Protein AF-A0A2N1S9A2-F1 (afdb_monomer_lite)

Foldseek 3Di:
DWWFADPNDIDDDPFFDDDDPPDDLQRRSQVRCCQAFVFGKDFDDWQDKDWDADPNDTDIDTDTDIDTDDDGHGDGGADPVCPPPDQSPGGTNDDDDDDLVRCCVPPVSVSSVVSVVVVVLQVLLVVLVVVCLVCLQVVVLVCLVVAADQQAKEAEVVVRDIQGGSVSVSVVSVPDPAHKHKDWPDWDDDPQWIWTWIWMAGPVRPAIWTKIWIFHDDRNHTRYIYIDTHGDDDDPPVVVPDPPDDDD

pLDDT: mean 92.58, std 6.91, range [67.06, 98.88]

Secondary structure (DSSP, 8-state):
-EEEEETTEEEEE-S--PPPTT--HHHHHHHHHHHHH--EEEEEEEEEEEEEEETTEEEEEEEEEEEEES-PPP-----GGGTTS-GGG-SEEEE----TTTTTTSHHHHHHHHHHHHHHHHHHHHHHHHHHHHHHHHT-GGGGGGTEEEEEEEEETTTTEEEESHHHHHHHHHHSSS-EEEEEEEEEEETTEEEEEEEEEETTSS-EEEEEEEEEEETTEEEEEEEEEEEP-PPPHHHHSSTT----

Structure (mmCIF, N/CA/C/O backbone):
data_AF-A0A2N1S9A2-F1
#
_entry.id   AF-A0A2N1S9A2-F1
#
loop_
_atom_site.group_PDB
_atom_site.id
_atom_site.type_symbol
_atom_site.label_atom_id
_atom_site.label_alt_id
_atom_site.label_comp_id
_atom_site.label_asym_id
_atom_site.label_entity_id
_atom_site.label_seq_id
_atom_site.pdbx_PDB_ins_code
_atom_site.Cartn_x
_atom_site.Cartn_y
_atom_site.Cartn_z
_atom_site.occupancy
_atom_site.B_iso_or_equiv
_atom_site.auth_seq_id
_atom_site.auth_comp_id
_atom_site.auth_asym_id
_atom_site.auth_atom_id
_atom_site.pdbx_PDB_model_num
ATOM 1 N N . MET A 1 1 ? -8.332 -0.058 27.446 1.00 92.62 1 MET A N 1
ATOM 2 C CA . MET A 1 1 ? -9.725 -0.518 27.274 1.00 92.62 1 MET A CA 1
ATOM 3 C C . MET A 1 1 ? -10.499 -0.157 28.517 1.00 92.62 1 MET A C 1
ATOM 5 O O . MET A 1 1 ? -9.923 -0.200 29.602 1.00 92.62 1 MET A O 1
ATOM 9 N N . VAL A 1 2 ? -11.770 0.168 28.344 1.00 93.62 2 VAL A N 1
ATOM 10 C CA . VAL A 1 2 ? -12.720 0.462 29.419 1.00 93.62 2 VAL A CA 1
ATOM 11 C C . VAL A 1 2 ? -13.753 -0.655 29.490 1.00 93.62 2 VAL A C 1
ATOM 13 O O . VAL A 1 2 ? -14.017 -1.332 28.490 1.00 93.62 2 VAL A O 1
ATOM 16 N N . LYS A 1 3 ? -14.290 -0.903 30.680 1.00 93.12 3 LYS A N 1
ATOM 17 C CA . LYS A 1 3 ? -15.332 -1.900 30.918 1.00 93.12 3 LYS A CA 1
ATOM 18 C C . LYS A 1 3 ? -16.653 -1.183 31.122 1.00 93.12 3 LYS A C 1
ATOM 20 O O . LYS A 1 3 ? -16.799 -0.465 32.108 1.00 93.12 3 LYS A O 1
ATOM 25 N N . HIS A 1 4 ? -17.598 -1.397 30.215 1.00 90.50 4 HIS A N 1
ATOM 26 C CA . HIS A 1 4 ? -18.936 -0.816 30.296 1.00 90.50 4 HIS A CA 1
ATOM 27 C C . HIS A 1 4 ? -19.931 -1.829 30.860 1.00 90.50 4 HIS A C 1
ATOM 29 O O . HIS A 1 4 ? -19.784 -3.032 30.631 1.00 90.50 4 HIS A O 1
ATOM 35 N N . CYS A 1 5 ? -20.938 -1.346 31.585 1.00 86.75 5 CYS A N 1
ATOM 36 C CA . CYS A 1 5 ? -22.109 -2.082 32.044 1.00 86.75 5 CYS A CA 1
ATOM 37 C C . CYS A 1 5 ? -23.362 -1.490 31.392 1.00 86.75 5 CYS A C 1
ATOM 39 O O . CYS A 1 5 ? -23.669 -0.317 31.584 1.00 86.75 5 CYS A O 1
ATOM 41 N N . HIS A 1 6 ? -24.092 -2.304 30.633 1.00 82.00 6 HIS A N 1
ATOM 42 C CA . HIS A 1 6 ? -25.367 -1.927 30.028 1.00 82.00 6 HIS A CA 1
ATOM 43 C C . HIS A 1 6 ? -26.390 -3.032 30.293 1.00 82.00 6 HIS A C 1
ATOM 45 O O . HIS A 1 6 ? -26.106 -4.205 30.037 1.00 82.00 6 HIS A O 1
ATOM 51 N N . ASP A 1 7 ? -27.548 -2.680 30.856 1.00 80.44 7 ASP A N 1
ATOM 52 C CA . ASP A 1 7 ? -28.620 -3.617 31.233 1.00 80.44 7 ASP A CA 1
ATOM 53 C C . ASP A 1 7 ? -28.127 -4.858 32.010 1.00 80.44 7 ASP A C 1
ATOM 55 O O . ASP A 1 7 ? -28.526 -5.996 31.753 1.00 80.44 7 ASP A O 1
ATOM 59 N N . GLY A 1 8 ? -27.194 -4.651 32.947 1.00 79.31 8 GLY A N 1
ATOM 60 C CA . GLY A 1 8 ? -26.612 -5.711 33.781 1.00 79.31 8 GLY A CA 1
ATOM 61 C C . GLY A 1 8 ? -25.589 -6.611 33.076 1.00 79.31 8 GLY A C 1
ATOM 62 O O . GLY A 1 8 ? -25.073 -7.547 33.689 1.00 79.31 8 GLY A O 1
ATOM 63 N N . LYS A 1 9 ? -25.260 -6.348 31.806 1.00 84.75 9 LYS A N 1
ATOM 64 C CA . LYS A 1 9 ? -24.191 -7.037 31.071 1.00 84.75 9 LYS A CA 1
ATOM 65 C C . LYS A 1 9 ? -22.953 -6.164 31.014 1.00 84.75 9 LYS A C 1
ATOM 67 O O . LYS A 1 9 ? -23.030 -5.000 30.634 1.00 84.75 9 LYS A O 1
ATOM 72 N N . THR A 1 10 ? -21.797 -6.753 31.313 1.00 89.25 10 THR A N 1
ATOM 73 C CA . THR A 1 10 ? -20.517 -6.052 31.188 1.00 89.25 10 THR A CA 1
ATOM 74 C C . THR A 1 10 ? -19.730 -6.501 29.969 1.00 89.25 10 THR A C 1
ATOM 76 O O . THR A 1 10 ? -19.627 -7.704 29.725 1.00 89.25 10 THR A O 1
ATOM 79 N N . TYR A 1 11 ? -19.101 -5.563 29.272 1.00 90.06 11 TYR A N 1
ATOM 80 C CA . TYR A 1 11 ? -18.196 -5.839 28.158 1.00 90.06 11 TYR A CA 1
ATOM 81 C C . TYR A 1 11 ? -17.021 -4.860 28.160 1.00 90.06 11 TYR A C 1
ATOM 83 O O . TYR A 1 11 ? -17.113 -3.754 28.687 1.00 90.06 11 TYR A O 1
ATOM 91 N N . TRP A 1 12 ? -15.898 -5.290 27.592 1.00 92.69 12 TRP A N 1
ATOM 92 C CA . TRP A 1 12 ? -14.741 -4.427 27.372 1.00 92.69 12 TRP A CA 1
ATOM 93 C C . TRP A 1 12 ? -14.841 -3.786 25.991 1.00 92.69 12 TRP A C 1
ATOM 95 O O . TRP A 1 12 ? -15.259 -4.441 25.042 1.00 92.69 12 TRP A O 1
ATOM 105 N N . THR A 1 13 ? -14.454 -2.521 25.882 1.00 92.19 13 THR A N 1
ATOM 106 C CA . THR A 1 13 ? -14.444 -1.768 24.621 1.00 92.19 13 THR A CA 1
ATOM 107 C C . THR A 1 13 ? -13.273 -0.781 24.595 1.00 92.19 13 THR A C 1
ATOM 109 O O . THR A 1 13 ? -12.578 -0.569 25.604 1.00 92.19 13 THR A O 1
ATOM 112 N N . PHE A 1 14 ? -12.992 -0.202 23.428 1.00 94.25 14 PHE A N 1
ATOM 113 C CA . PHE A 1 14 ? -12.193 1.018 23.371 1.00 94.25 14 PHE A CA 1
ATOM 114 C C . PHE A 1 14 ? -12.949 2.182 24.019 1.00 94.25 14 PHE A C 1
ATOM 116 O O . PHE A 1 14 ? -14.180 2.174 23.961 1.00 94.25 14 PHE A O 1
ATOM 123 N N . PRO A 1 15 ? -12.229 3.148 24.627 1.00 94.06 15 PRO A N 1
ATOM 124 C CA . PRO A 1 15 ? -12.861 4.350 25.142 1.00 94.06 15 PRO A CA 1
ATOM 125 C C . PRO A 1 15 ? -13.566 5.114 24.026 1.00 94.06 15 PRO A C 1
ATOM 127 O O . PRO A 1 15 ? -13.022 5.207 22.915 1.00 94.06 15 PRO A O 1
ATOM 130 N N . GLY A 1 16 ? -14.749 5.645 24.307 1.00 92.56 16 GLY A N 1
ATOM 131 C CA . GLY A 1 16 ? -15.535 6.349 23.301 1.00 92.56 16 GLY A CA 1
ATOM 132 C C . GLY A 1 16 ? -17.028 6.398 23.595 1.00 92.56 16 GLY A C 1
ATOM 133 O O . GLY A 1 16 ? -17.595 5.490 24.197 1.00 92.56 16 GLY A O 1
ATOM 134 N N . GLY A 1 17 ? -17.672 7.406 23.017 1.00 89.75 17 GLY A N 1
ATOM 135 C CA . GLY A 1 17 ? -19.092 7.674 23.184 1.00 89.75 17 GLY A CA 1
ATOM 136 C C . GLY A 1 17 ? -19.684 8.433 22.002 1.00 89.75 17 GLY A C 1
ATOM 137 O O . GLY A 1 17 ? -19.136 8.448 20.891 1.00 89.75 17 GLY A O 1
ATOM 138 N N . ALA A 1 18 ? -20.872 8.992 22.217 1.00 90.25 18 ALA A N 1
ATOM 139 C CA . ALA A 1 18 ? -21.624 9.676 21.176 1.00 90.25 18 ALA A CA 1
ATOM 140 C C . ALA A 1 18 ? -21.033 11.060 20.874 1.00 90.25 18 ALA A C 1
ATOM 142 O O . ALA A 1 18 ? -20.464 11.727 21.729 1.00 90.25 18 ALA A O 1
ATOM 143 N N . ARG A 1 19 ? -21.213 11.511 19.630 1.00 93.31 19 ARG A N 1
ATOM 144 C CA . ARG A 1 19 ? -20.824 12.862 19.222 1.00 93.31 19 ARG A CA 1
ATOM 145 C C . ARG A 1 19 ? -21.847 13.881 19.722 1.00 93.31 19 ARG A C 1
ATOM 147 O O . ARG A 1 19 ? -23.032 13.765 19.404 1.00 93.31 19 ARG A O 1
ATOM 154 N N . GLU A 1 20 ? -21.379 14.926 20.384 1.00 92.44 20 GLU A N 1
ATOM 155 C CA . GLU A 1 20 ? -22.179 16.071 20.803 1.00 92.44 20 GLU A CA 1
ATOM 156 C C . GLU A 1 20 ? -22.436 17.071 19.656 1.00 92.44 20 GLU A C 1
ATOM 158 O O . GLU A 1 20 ? -21.890 17.010 18.539 1.00 92.44 20 GLU A O 1
ATOM 163 N N . GLN A 1 21 ? -23.338 18.023 19.900 1.00 92.12 21 GLN A N 1
ATOM 164 C CA . GLN A 1 21 ? -23.651 19.062 18.926 1.00 92.12 21 GLN A CA 1
ATOM 165 C C . GLN A 1 21 ? -22.481 20.048 18.802 1.00 92.12 21 GLN A C 1
ATOM 167 O O . GLN A 1 21 ? -22.060 20.660 19.773 1.00 92.12 21 GLN A O 1
ATOM 172 N N . GLY A 1 22 ? -21.990 20.251 17.577 1.00 94.19 22 GLY A N 1
ATOM 173 C CA . GLY A 1 22 ? -20.938 21.232 17.291 1.00 94.19 22 GLY A CA 1
ATOM 174 C C . GLY A 1 22 ? -19.503 20.703 17.348 1.00 94.19 22 GLY A C 1
ATOM 175 O O . GLY A 1 22 ? -18.605 21.434 16.942 1.00 94.19 22 GLY A O 1
ATOM 176 N N . GLU A 1 23 ? -19.278 19.450 17.759 1.00 95.62 23 GLU A N 1
ATOM 177 C CA . GLU A 1 23 ? -17.947 18.825 17.731 1.00 95.62 23 GLU A CA 1
ATOM 178 C C . GLU A 1 23 ? -17.727 17.919 16.502 1.00 95.62 23 GLU A C 1
ATOM 180 O O . GLU A 1 23 ? -18.677 17.390 15.909 1.00 95.62 23 GLU A O 1
ATOM 185 N N . THR A 1 24 ? -16.466 17.724 16.104 1.00 95.12 24 THR A N 1
ATOM 186 C CA . THR A 1 24 ? -16.058 16.705 15.122 1.00 95.12 24 THR A CA 1
ATOM 187 C C . THR A 1 24 ? -15.924 15.325 15.775 1.00 95.12 24 THR A C 1
ATOM 189 O O . THR A 1 24 ? -15.886 15.201 16.997 1.00 95.12 24 THR A O 1
ATOM 192 N N . PHE A 1 25 ? -15.817 14.260 14.973 1.00 95.06 25 PHE A N 1
ATOM 193 C CA . PHE A 1 25 ? -15.586 12.907 15.502 1.00 95.06 25 PHE A CA 1
ATOM 194 C C . PHE A 1 25 ? -14.254 12.788 16.256 1.00 95.06 25 PHE A C 1
ATOM 196 O O . PHE A 1 25 ? -14.160 12.064 17.241 1.00 95.06 25 PHE A O 1
ATOM 203 N N . GLU A 1 26 ? -13.226 13.504 15.806 1.00 96.19 26 GLU A N 1
ATOM 204 C CA . GLU A 1 26 ? -11.922 13.567 16.463 1.00 96.19 26 GLU A CA 1
ATOM 205 C C . GLU A 1 26 ? -12.016 14.265 17.823 1.00 96.19 26 GLU A C 1
ATOM 207 O O . GLU A 1 26 ? -11.401 13.809 18.783 1.00 96.19 26 GLU A O 1
ATOM 212 N N . GLN A 1 27 ? -12.788 15.354 17.910 1.00 96.69 27 GLN A N 1
ATOM 213 C CA . GLN A 1 27 ? -13.020 16.073 19.165 1.00 96.69 27 GLN A CA 1
ATOM 214 C C . GLN A 1 27 ? -13.782 15.202 20.167 1.00 96.69 27 GLN A C 1
ATOM 216 O O . GLN A 1 27 ? -13.330 15.090 21.306 1.00 96.69 27 GLN A O 1
ATOM 221 N N . ALA A 1 28 ? -14.833 14.511 19.710 1.00 95.81 28 ALA A N 1
ATOM 222 C CA . ALA A 1 28 ? -15.567 13.538 20.513 1.00 95.81 28 ALA A CA 1
ATOM 223 C C . ALA A 1 28 ? -14.623 12.463 21.069 1.00 95.81 28 ALA A C 1
ATOM 225 O O . ALA A 1 28 ? -14.536 12.270 22.273 1.00 95.81 28 ALA A O 1
ATOM 226 N N . ALA A 1 29 ? -13.817 11.825 20.212 1.00 96.06 29 ALA A N 1
ATOM 227 C CA . ALA A 1 29 ? -12.883 10.785 20.646 1.00 96.06 29 ALA A CA 1
ATOM 228 C C . ALA A 1 29 ? -11.862 11.285 21.689 1.00 96.06 29 ALA A C 1
ATOM 230 O O . ALA A 1 29 ? -11.530 10.558 22.623 1.00 96.06 29 ALA A O 1
ATOM 231 N N . VAL A 1 30 ? -11.358 12.517 21.553 1.00 96.50 30 VAL A N 1
ATOM 232 C CA . VAL A 1 30 ? -10.436 13.115 22.536 1.00 96.50 30 VAL A CA 1
ATOM 233 C C . VAL A 1 30 ? -11.140 13.395 23.867 1.00 96.50 30 VAL A C 1
ATOM 235 O O . VAL A 1 30 ? -10.558 13.115 24.918 1.00 96.50 30 VAL A O 1
ATOM 238 N N . ARG A 1 31 ? -12.366 13.936 23.828 1.00 95.44 31 ARG A N 1
ATOM 239 C CA . ARG A 1 31 ? -13.190 14.216 25.012 1.00 95.44 31 ARG A CA 1
ATOM 240 C C . ARG A 1 31 ? -13.510 12.929 25.771 1.00 95.44 31 ARG A C 1
ATOM 242 O O . ARG A 1 31 ? -13.171 12.833 26.943 1.00 95.44 31 ARG A O 1
ATOM 249 N N . GLU A 1 32 ? -14.032 11.924 25.080 1.00 95.25 32 GLU A N 1
ATOM 250 C CA . GLU A 1 32 ? -14.429 10.633 25.656 1.00 95.25 32 GLU A CA 1
ATOM 251 C C . GLU A 1 32 ? -13.243 9.903 26.302 1.00 95.25 32 GLU A C 1
ATOM 253 O O . GLU A 1 32 ? -13.323 9.436 27.435 1.00 95.25 32 GLU A O 1
ATOM 258 N N . VAL A 1 33 ? -12.075 9.879 25.642 1.00 95.44 33 VAL A N 1
ATOM 259 C CA . VAL A 1 33 ? -10.857 9.318 26.254 1.00 95.44 33 VAL A CA 1
ATOM 260 C C . VAL A 1 33 ? -10.489 10.073 27.534 1.00 95.44 33 VAL A C 1
ATOM 262 O O . VAL A 1 33 ? -10.120 9.457 28.536 1.00 95.44 33 VAL A O 1
ATOM 265 N N . ARG A 1 34 ? -10.599 11.406 27.540 1.00 94.12 34 ARG A N 1
ATOM 266 C CA . ARG A 1 34 ? -10.310 12.198 28.739 1.00 94.12 34 ARG A CA 1
ATOM 267 C C . ARG A 1 34 ? -11.316 11.922 29.858 1.00 94.12 34 ARG A C 1
ATOM 269 O O . ARG A 1 34 ? -10.891 11.817 31.008 1.00 94.12 34 ARG A O 1
ATOM 276 N N . GLU A 1 35 ? -12.595 11.803 29.532 1.00 92.88 35 GLU A N 1
ATOM 277 C CA . GLU A 1 35 ? -13.690 11.560 30.477 1.00 92.88 35 GLU A CA 1
ATOM 278 C C . GLU A 1 35 ? -13.620 10.168 31.100 1.00 92.88 35 GLU A C 1
ATOM 280 O O . GLU A 1 35 ? -13.745 10.054 32.317 1.00 92.88 35 GLU A O 1
ATOM 285 N N . GLU A 1 36 ? -13.341 9.129 30.310 1.00 94.19 36 GLU A N 1
ATOM 286 C CA . GLU A 1 36 ? -13.355 7.737 30.774 1.00 94.19 36 GLU A CA 1
ATOM 287 C C . GLU A 1 36 ? -12.012 7.256 31.337 1.00 94.19 36 GLU A C 1
ATOM 289 O O . GLU A 1 36 ? -11.971 6.329 32.152 1.00 94.19 36 GLU A O 1
ATOM 294 N N . THR A 1 37 ? -10.894 7.848 30.906 1.00 94.19 37 THR A N 1
ATOM 295 C CA . THR A 1 37 ? -9.555 7.355 31.270 1.00 94.19 37 THR A CA 1
ATOM 296 C C . THR A 1 37 ? -8.676 8.380 31.969 1.00 94.19 37 THR A C 1
ATOM 298 O O . THR A 1 37 ? -7.563 8.044 32.391 1.00 94.19 37 THR A O 1
ATOM 301 N N . GLY A 1 38 ? -9.103 9.641 32.015 1.00 93.62 38 GLY A N 1
ATOM 302 C CA . GLY A 1 38 ? -8.334 10.723 32.612 1.00 93.62 38 GLY A CA 1
ATOM 303 C C . GLY A 1 38 ? -7.064 11.100 31.851 1.00 93.62 38 GLY A C 1
ATOM 304 O O . GLY A 1 38 ? -6.311 11.920 32.360 1.00 93.62 38 GLY A O 1
ATOM 305 N N . ILE A 1 39 ? -6.797 10.581 30.646 1.00 95.06 39 ILE A N 1
ATOM 306 C CA . ILE A 1 39 ? -5.589 10.943 29.880 1.00 95.06 39 ILE A CA 1
ATOM 307 C C . ILE A 1 39 ? -5.936 11.882 28.732 1.00 95.06 39 ILE A C 1
ATOM 309 O O . ILE A 1 39 ? -7.024 11.832 28.170 1.00 95.06 39 ILE A O 1
ATOM 313 N N . THR A 1 40 ? -4.985 12.732 28.359 1.00 95.75 40 THR A N 1
ATOM 314 C CA . THR A 1 40 ? -5.112 13.562 27.159 1.00 95.75 40 THR A CA 1
ATOM 315 C C . THR A 1 40 ? -4.467 12.842 25.984 1.00 95.75 40 THR A C 1
ATOM 317 O O . THR A 1 40 ? -3.354 12.327 26.105 1.00 95.75 40 THR A O 1
ATOM 320 N N . VAL A 1 41 ? -5.137 12.821 24.833 1.00 97.31 41 VAL A N 1
ATOM 321 C CA . VAL A 1 41 ? -4.611 12.209 23.609 1.00 97.31 41 VAL A CA 1
ATOM 322 C C . VAL A 1 41 ? -4.650 13.175 22.434 1.00 97.31 41 VAL A C 1
ATOM 324 O O . VAL A 1 41 ? -5.436 14.118 22.396 1.00 97.31 41 VAL A O 1
ATOM 327 N N . ARG A 1 42 ? -3.799 12.916 21.444 1.00 97.69 42 ARG A N 1
ATOM 328 C CA . ARG A 1 42 ? -3.836 13.550 20.127 1.00 97.69 42 ARG A CA 1
ATOM 329 C C . ARG A 1 42 ? -4.113 12.487 19.075 1.00 97.69 42 ARG A C 1
ATOM 331 O O . ARG A 1 42 ? -3.390 11.491 19.007 1.00 97.69 42 ARG A O 1
ATOM 338 N N . ILE A 1 43 ? -5.114 12.729 18.233 1.00 97.88 43 ILE A N 1
ATOM 339 C CA . ILE A 1 43 ? -5.427 11.860 17.097 1.00 97.88 43 ILE A CA 1
ATOM 340 C C . ILE A 1 43 ? -4.257 11.867 16.103 1.00 97.88 43 ILE A C 1
ATOM 342 O O . ILE A 1 43 ? -3.719 12.923 15.757 1.00 97.88 43 ILE A O 1
ATOM 346 N N . ILE A 1 44 ? -3.839 10.674 15.685 1.00 96.88 44 ILE A N 1
ATOM 347 C CA . ILE A 1 44 ? -2.765 10.447 14.713 1.00 96.88 44 ILE A CA 1
ATOM 348 C C . ILE A 1 44 ? -3.354 10.113 13.348 1.00 96.88 44 ILE A C 1
ATOM 350 O O . ILE A 1 44 ? -2.971 10.715 12.349 1.00 96.88 44 ILE A O 1
ATOM 354 N N . GLU A 1 45 ? -4.270 9.150 13.307 1.00 95.25 45 GLU A N 1
ATOM 355 C CA . GLU A 1 45 ? -4.888 8.685 12.070 1.00 95.25 45 GLU A CA 1
ATOM 356 C C . GLU A 1 45 ? -6.285 8.117 12.337 1.00 95.25 45 GLU A C 1
ATOM 358 O O . GLU A 1 45 ? -6.578 7.590 13.414 1.00 95.25 45 GLU A O 1
ATOM 363 N N . HIS A 1 46 ? -7.144 8.224 11.329 1.00 95.62 46 HIS A N 1
ATOM 364 C CA . HIS A 1 46 ? -8.376 7.450 11.235 1.00 95.62 46 HIS A CA 1
ATOM 365 C C . HIS A 1 46 ? -8.042 6.013 10.818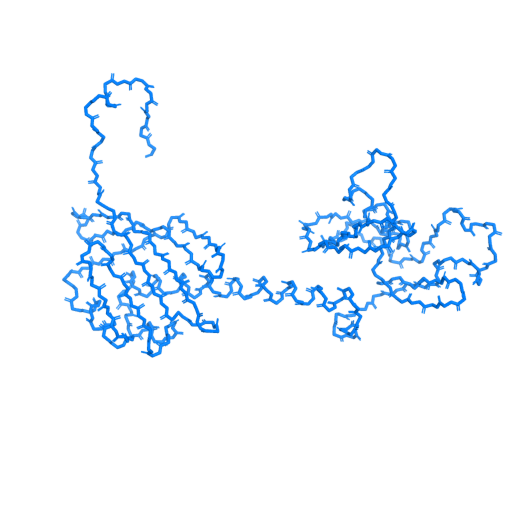 1.00 95.62 46 HIS A C 1
ATOM 367 O O . HIS A 1 46 ? -7.204 5.815 9.943 1.00 95.62 46 HIS A O 1
ATOM 373 N N . ILE A 1 47 ? -8.676 5.028 11.458 1.00 94.69 47 ILE A N 1
ATOM 374 C CA . ILE A 1 47 ? -8.410 3.601 11.225 1.00 94.69 47 ILE A CA 1
ATOM 375 C C . ILE A 1 47 ? -9.537 2.979 10.400 1.00 94.69 47 ILE A C 1
ATOM 377 O O . ILE A 1 47 ? -9.296 2.456 9.314 1.00 94.69 47 ILE A O 1
ATOM 381 N N . PHE A 1 48 ? -10.770 3.009 10.909 1.00 93.25 48 PHE A N 1
ATOM 382 C CA . PHE A 1 48 ? -11.922 2.446 10.207 1.00 93.25 48 PHE A CA 1
ATOM 383 C C . PHE A 1 48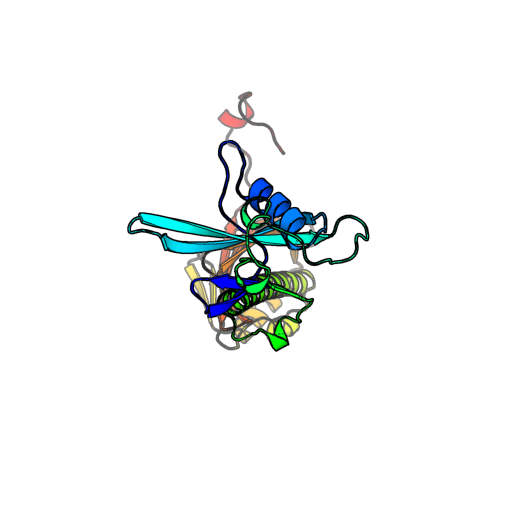 ? -13.235 3.100 10.637 1.00 93.25 48 PHE A C 1
ATOM 385 O O . PHE A 1 48 ? -13.347 3.651 11.735 1.00 93.25 48 PHE A O 1
ATOM 392 N N . ASP A 1 49 ? -14.236 2.964 9.768 1.00 92.94 49 ASP A N 1
ATOM 393 C CA . ASP A 1 49 ? -15.639 3.240 10.066 1.00 92.94 49 ASP A CA 1
ATOM 394 C C . ASP A 1 49 ? -16.416 1.917 10.195 1.00 92.94 49 ASP A C 1
ATOM 396 O O . ASP A 1 49 ? -16.140 0.917 9.521 1.00 92.94 49 ASP A O 1
ATOM 400 N N . GLU A 1 50 ? -17.397 1.891 11.088 1.00 89.38 50 GLU A N 1
ATOM 401 C CA . GLU A 1 50 ? -18.319 0.779 11.275 1.00 89.38 50 GLU A CA 1
ATOM 402 C C . GLU A 1 50 ? -19.755 1.271 11.212 1.00 89.38 50 GLU A C 1
ATOM 404 O O . GLU A 1 50 ? -20.200 2.000 12.094 1.00 89.38 50 GLU A O 1
ATOM 409 N N . ALA A 1 51 ? -20.489 0.836 10.190 1.00 89.94 51 ALA A N 1
ATOM 410 C CA . ALA A 1 51 ? -21.930 1.015 10.155 1.00 89.94 51 ALA A CA 1
ATOM 411 C C . ALA A 1 51 ? -22.601 0.017 11.109 1.00 89.94 51 ALA A C 1
ATOM 413 O O . ALA A 1 51 ? -22.272 -1.173 11.124 1.00 89.94 51 ALA A O 1
ATOM 414 N N . TYR A 1 52 ? -23.555 0.502 11.891 1.00 87.94 52 TYR A N 1
ATOM 415 C CA . TYR A 1 52 ? -24.395 -0.295 12.776 1.00 87.94 52 TYR A CA 1
ATOM 416 C C . TYR A 1 52 ? -25.790 0.326 12.866 1.00 87.94 52 TYR A C 1
ATOM 418 O O . TYR A 1 52 ? -26.006 1.468 12.468 1.00 87.94 52 TYR A O 1
ATOM 426 N N . ILE A 1 53 ? -26.755 -0.434 13.381 1.00 87.00 53 ILE A N 1
ATOM 427 C CA . ILE A 1 53 ? -28.108 0.072 13.612 1.00 87.00 53 ILE A CA 1
ATOM 428 C C . ILE A 1 53 ? -28.237 0.459 15.081 1.00 87.00 53 ILE A C 1
ATOM 430 O O . ILE A 1 53 ? -28.080 -0.389 15.961 1.00 87.00 53 ILE A O 1
ATOM 434 N N . HIS A 1 54 ? -28.553 1.726 15.339 1.00 83.69 54 HIS A N 1
ATOM 435 C CA . HIS A 1 54 ? -28.877 2.233 16.668 1.00 83.69 54 HIS A CA 1
ATOM 436 C C . HIS A 1 54 ? -30.312 2.753 16.666 1.00 83.69 54 HIS A C 1
ATOM 438 O O . HIS A 1 54 ? -30.658 3.611 15.861 1.00 83.69 54 HIS A O 1
ATOM 444 N N . GLN A 1 55 ? -31.167 2.203 17.533 1.00 85.38 55 GLN A N 1
ATOM 445 C CA . GLN A 1 55 ? -32.583 2.595 17.642 1.00 85.38 55 GLN A CA 1
ATOM 446 C C . GLN A 1 55 ? -33.343 2.620 16.295 1.00 85.38 55 GLN A C 1
ATOM 448 O O . GLN A 1 55 ? -34.216 3.451 16.067 1.00 85.38 55 GLN A O 1
ATOM 453 N N . GLY A 1 56 ? -33.013 1.697 15.383 1.00 86.94 56 GLY A N 1
ATOM 454 C CA . GLY A 1 56 ? -33.655 1.590 14.067 1.00 86.94 56 GLY A CA 1
ATOM 455 C C . GLY A 1 56 ? -33.127 2.557 13.001 1.00 86.94 56 GLY A C 1
ATOM 456 O O . GLY A 1 56 ? -33.599 2.500 11.869 1.00 86.94 56 GLY A O 1
ATOM 457 N N . ALA A 1 57 ? -32.141 3.395 13.324 1.00 88.06 57 ALA A N 1
ATOM 458 C CA . ALA A 1 57 ? -31.459 4.269 12.377 1.00 88.06 57 ALA A CA 1
ATOM 459 C C . ALA A 1 57 ? -30.047 3.754 12.061 1.00 88.06 57 ALA A C 1
ATOM 461 O O . ALA A 1 57 ? -29.355 3.212 12.928 1.00 88.06 57 ALA A O 1
ATOM 462 N N . GLU A 1 58 ? -29.604 3.951 10.818 1.00 91.00 58 GLU A N 1
ATOM 463 C CA . GLU A 1 58 ? -28.204 3.741 10.450 1.00 91.00 58 GLU A CA 1
ATOM 464 C C . GLU A 1 58 ? -27.320 4.737 11.203 1.00 91.00 58 GLU A C 1
ATOM 466 O O . GLU A 1 58 ? -27.570 5.942 11.225 1.00 91.00 58 GLU A O 1
ATOM 471 N N . SER A 1 59 ? -26.296 4.210 11.859 1.00 89.50 59 SER A N 1
ATOM 472 C CA . SER A 1 59 ? -25.321 4.954 12.646 1.00 89.50 59 SER A CA 1
ATOM 473 C C . SER A 1 59 ? -23.916 4.485 12.291 1.00 89.50 59 SER A C 1
ATOM 475 O O . SER A 1 59 ? -23.717 3.345 11.871 1.00 89.50 59 SER A O 1
ATOM 477 N N . THR A 1 60 ? -22.930 5.358 12.485 1.00 90.31 60 THR A N 1
ATOM 478 C CA . THR A 1 60 ? -21.528 5.060 12.174 1.00 90.31 60 THR A CA 1
ATOM 479 C C . THR A 1 60 ? -20.669 5.265 13.408 1.00 90.31 60 THR A C 1
ATOM 481 O O . THR A 1 60 ? -20.699 6.330 14.021 1.00 90.31 60 THR A O 1
ATOM 484 N N . SER A 1 61 ? -19.895 4.245 13.767 1.00 90.19 61 SER A N 1
ATOM 485 C CA . SER A 1 61 ? -18.814 4.345 14.744 1.00 90.19 61 SER A CA 1
ATOM 486 C C . SER A 1 61 ? -17.501 4.555 14.002 1.00 90.19 61 SER A C 1
ATOM 488 O O . SER A 1 61 ? -17.283 3.956 12.948 1.00 90.19 61 SER A O 1
ATOM 490 N N . ARG A 1 62 ? -16.633 5.415 14.533 1.00 94.88 62 ARG A N 1
ATOM 491 C CA . ARG A 1 62 ? -15.349 5.758 13.923 1.00 94.88 62 ARG A CA 1
ATOM 492 C C . ARG A 1 62 ? -14.217 5.486 14.902 1.00 94.88 62 ARG A C 1
ATOM 494 O O . ARG A 1 62 ? -14.207 6.028 16.002 1.00 94.88 62 ARG A O 1
ATOM 501 N N . CYS A 1 63 ? -13.256 4.670 14.481 1.00 95.25 63 CYS A N 1
ATOM 502 C CA . CYS A 1 63 ? -12.088 4.322 15.282 1.00 95.25 63 CYS A CA 1
ATOM 503 C C . CYS A 1 63 ? -10.863 5.127 14.837 1.00 95.25 63 CYS A C 1
ATOM 505 O O . CYS A 1 63 ? -10.586 5.263 13.640 1.00 95.25 63 CYS A O 1
ATOM 507 N N . PHE A 1 64 ? -10.106 5.626 15.812 1.00 96.31 64 PHE A N 1
ATOM 508 C CA . PHE A 1 64 ? -8.900 6.415 15.599 1.00 96.31 64 PHE A CA 1
ATOM 509 C C . PHE A 1 64 ? -7.717 5.818 16.354 1.00 96.31 64 PHE A C 1
ATOM 511 O O . PHE A 1 64 ? -7.863 5.296 17.459 1.00 96.31 64 PHE A O 1
ATOM 518 N N . PHE A 1 65 ? -6.525 5.967 15.785 1.00 95.25 65 PHE A N 1
ATOM 519 C CA . PHE A 1 65 ? -5.283 5.764 16.514 1.00 95.25 65 PHE A CA 1
ATOM 520 C C . PHE A 1 65 ? -4.833 7.095 17.102 1.00 95.25 65 PHE A C 1
ATOM 522 O O . PHE A 1 65 ? -4.757 8.110 16.403 1.00 95.25 65 PHE A O 1
ATOM 529 N N . ALA A 1 66 ? -4.548 7.089 18.399 1.00 96.12 66 ALA A N 1
ATOM 530 C CA . ALA A 1 66 ? -4.217 8.278 19.161 1.00 96.12 66 ALA A CA 1
ATOM 531 C C . ALA A 1 66 ? -2.966 8.040 20.011 1.00 96.12 66 ALA A C 1
ATOM 533 O O . ALA A 1 66 ? -2.719 6.930 20.483 1.00 96.12 66 ALA A O 1
ATOM 534 N N . ALA A 1 67 ? -2.181 9.096 20.209 1.00 96.19 67 ALA A N 1
ATOM 535 C CA . ALA A 1 67 ? -1.020 9.082 21.089 1.00 96.19 67 ALA A CA 1
ATOM 536 C C . ALA A 1 67 ? -1.326 9.875 22.360 1.00 96.19 67 ALA A C 1
ATOM 538 O O . ALA A 1 67 ? -1.877 10.975 22.279 1.00 96.19 67 ALA A O 1
ATOM 539 N N . GLN A 1 68 ? -0.933 9.341 23.517 1.00 95.31 68 GLN A N 1
ATOM 540 C CA . GLN A 1 68 ? -1.009 10.075 24.776 1.00 95.31 68 GLN A CA 1
ATOM 541 C C . GLN A 1 68 ? -0.137 11.335 24.714 1.00 95.31 68 GLN A C 1
ATOM 543 O O . GLN A 1 68 ? 0.983 11.319 24.197 1.00 95.31 68 GLN A O 1
ATOM 548 N N . VAL A 1 69 ? -0.671 12.431 25.244 1.00 95.75 69 VAL A N 1
ATOM 549 C CA . VAL A 1 69 ? 0.029 13.698 25.433 1.00 95.75 69 VAL A CA 1
ATOM 550 C C . VAL A 1 69 ? 0.302 13.866 26.924 1.00 95.75 69 VAL A C 1
ATOM 552 O O . VAL A 1 69 ? -0.614 13.805 27.740 1.00 95.75 69 VAL A O 1
ATOM 555 N N . GLY A 1 70 ? 1.568 14.089 27.275 1.00 93.62 70 GLY A N 1
ATOM 556 C CA . GLY A 1 70 ? 1.999 14.137 28.671 1.00 93.62 70 GLY A CA 1
ATOM 557 C C . GLY A 1 70 ? 2.073 12.749 29.313 1.00 93.62 70 GLY A C 1
ATOM 558 O O . GLY A 1 70 ? 2.117 11.737 28.620 1.00 93.62 70 GLY A O 1
ATOM 559 N N . ASN A 1 71 ? 2.105 12.727 30.647 1.00 92.38 71 ASN A N 1
ATOM 560 C CA . ASN A 1 71 ? 2.310 11.518 31.454 1.00 92.38 71 ASN A CA 1
ATOM 561 C C . ASN A 1 71 ? 1.200 11.327 32.502 1.00 92.38 71 ASN A C 1
ATOM 563 O O . ASN A 1 71 ? 1.448 10.736 33.552 1.00 92.38 71 ASN A O 1
ATOM 567 N N . ASP A 1 72 ? 0.003 11.868 32.247 1.00 91.69 72 ASP A N 1
ATOM 568 C CA . ASP A 1 72 ? -1.144 11.672 33.138 1.00 91.69 72 ASP A CA 1
ATOM 569 C C . ASP A 1 72 ? -1.371 10.165 33.368 1.00 91.69 72 ASP A C 1
ATOM 571 O O . ASP A 1 72 ? -1.363 9.386 32.405 1.00 91.69 72 ASP A O 1
ATOM 575 N N . PRO A 1 73 ? -1.542 9.715 34.622 1.00 91.75 73 PRO A N 1
ATOM 576 C CA . PRO A 1 73 ? -1.828 8.317 34.887 1.00 91.75 73 PRO A CA 1
ATOM 577 C C . PRO A 1 73 ? -3.203 7.950 34.329 1.00 91.75 73 PRO A C 1
ATOM 579 O O . PRO A 1 73 ? -4.132 8.755 34.341 1.00 91.75 73 PRO A O 1
ATOM 582 N N . VAL A 1 74 ? -3.343 6.702 33.883 1.00 92.38 74 VAL A N 1
ATOM 583 C CA . VAL A 1 74 ? -4.655 6.152 33.538 1.00 92.38 74 VAL A CA 1
ATOM 584 C C . VAL A 1 74 ? -5.428 5.923 34.829 1.00 92.38 74 VAL A C 1
ATOM 586 O O . VAL A 1 74 ? -4.999 5.143 35.681 1.00 92.38 74 VAL A O 1
ATOM 589 N N . VAL A 1 75 ? -6.557 6.605 34.965 1.00 92.69 75 VAL A N 1
ATOM 590 C CA . VAL A 1 75 ? -7.454 6.507 36.119 1.00 92.69 75 VAL A CA 1
ATOM 591 C C . VAL A 1 75 ? -8.855 6.239 35.596 1.00 92.69 75 VAL A C 1
ATOM 593 O O . VAL A 1 75 ? -9.213 6.724 34.526 1.00 92.69 75 VAL A O 1
ATOM 596 N N . LEU A 1 76 ? -9.642 5.449 36.330 1.00 91.75 76 LEU A N 1
ATOM 597 C CA . LEU A 1 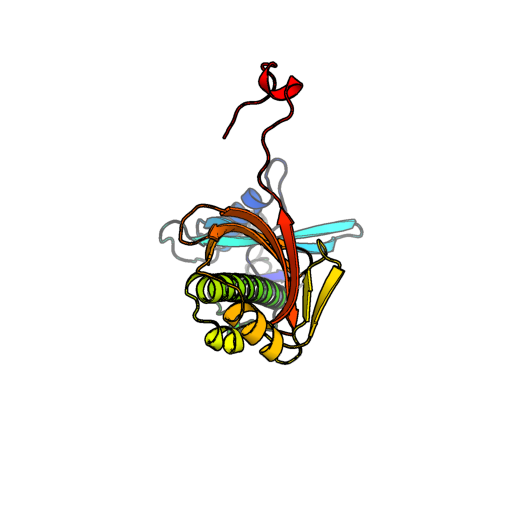76 ? -11.042 5.251 35.983 1.00 91.75 76 LEU A CA 1
ATOM 598 C C . LEU A 1 76 ? -11.754 6.599 36.066 1.00 91.75 76 LEU A C 1
ATOM 600 O O . LEU A 1 76 ? -11.842 7.198 37.141 1.00 91.75 76 LEU A O 1
ATOM 604 N N . GLY A 1 77 ? -12.191 7.072 34.911 1.00 87.19 77 GLY A N 1
ATOM 605 C CA . GLY A 1 77 ? -12.922 8.308 34.781 1.00 87.19 77 GLY A CA 1
ATOM 606 C C . GLY A 1 77 ? -14.368 8.174 35.237 1.00 87.19 77 GLY A C 1
ATOM 607 O O . GLY A 1 77 ? -14.730 7.270 35.998 1.00 87.19 77 GLY A O 1
ATOM 608 N N . TYR A 1 78 ? -15.206 9.094 34.787 1.00 75.12 78 TYR A N 1
ATOM 609 C CA . TYR A 1 78 ? -16.626 9.069 35.102 1.00 75.12 78 TYR A CA 1
ATOM 610 C C . TYR A 1 78 ? -17.423 9.781 34.019 1.00 75.12 78 TYR A C 1
ATOM 612 O O . TYR A 1 78 ? -16.996 10.808 33.499 1.00 75.12 78 TYR A O 1
ATOM 620 N N . ASP A 1 79 ? -18.610 9.254 33.751 1.00 71.94 79 ASP A N 1
ATOM 621 C CA . ASP A 1 79 ? -19.643 9.971 33.022 1.00 71.94 79 ASP A CA 1
ATOM 622 C C . ASP A 1 79 ? -20.355 10.922 34.013 1.00 71.94 79 ASP A C 1
ATOM 624 O O . ASP A 1 79 ? -20.838 10.462 35.061 1.00 71.94 79 ASP A O 1
ATOM 628 N N . PRO A 1 80 ? -20.401 12.245 33.763 1.00 68.06 80 PRO A N 1
ATOM 629 C CA . PRO A 1 80 ? -21.131 13.189 34.608 1.00 68.06 80 PRO A CA 1
ATOM 630 C C . PRO A 1 80 ? -22.605 12.806 34.826 1.00 68.06 80 PRO A C 1
ATOM 632 O O . PRO A 1 80 ? -23.154 13.098 35.894 1.00 68.06 80 PRO A O 1
ATOM 635 N N . GLU A 1 81 ? -23.235 12.117 33.869 1.00 68.06 81 GLU A N 1
ATOM 636 C CA . GLU A 1 81 ? -24.629 11.656 33.953 1.00 68.06 81 GLU A CA 1
ATOM 637 C C . GLU A 1 81 ? -24.826 10.508 34.964 1.00 68.06 81 GLU A C 1
ATOM 639 O O . GLU A 1 81 ? -25.939 10.256 35.439 1.00 68.06 81 GLU A O 1
ATOM 644 N N . ASP A 1 82 ? -23.741 9.843 35.369 1.00 69.81 82 ASP A N 1
ATOM 645 C CA . ASP A 1 82 ? -23.747 8.689 36.272 1.00 69.81 82 ASP A CA 1
ATOM 646 C C . ASP A 1 82 ? -23.506 9.046 37.749 1.00 69.81 82 ASP A C 1
ATOM 648 O O . ASP A 1 82 ? -23.547 8.166 38.619 1.00 69.81 82 ASP A O 1
ATOM 652 N N . LEU A 1 83 ? -23.294 10.326 38.080 1.00 68.56 83 LEU A N 1
ATOM 653 C CA . LEU A 1 83 ? -22.991 10.771 39.451 1.00 68.56 83 LEU A CA 1
ATOM 654 C C . LEU A 1 83 ? -24.078 10.388 40.466 1.00 68.56 83 LEU A C 1
ATOM 656 O O . LEU A 1 83 ? -23.763 10.068 41.613 1.00 68.56 83 LEU A O 1
ATOM 660 N N . ALA A 1 84 ? -25.344 10.394 40.042 1.00 69.94 84 ALA A N 1
ATOM 661 C CA . ALA A 1 84 ? -26.491 10.048 40.880 1.00 69.94 84 ALA A CA 1
ATOM 662 C C . ALA A 1 84 ? -26.758 8.532 40.975 1.00 69.94 84 ALA A C 1
ATOM 664 O O . ALA A 1 84 ? -27.606 8.117 41.766 1.00 69.94 84 ALA A O 1
ATOM 665 N N . LYS A 1 85 ? -26.070 7.701 40.179 1.00 73.44 85 LYS A N 1
ATOM 666 C CA . LYS A 1 85 ? -26.270 6.245 40.148 1.00 73.44 85 LYS A CA 1
ATOM 667 C C . LYS A 1 85 ? -25.371 5.542 41.167 1.00 73.44 85 LYS A C 1
ATOM 669 O O . LYS A 1 85 ? -24.223 5.939 41.400 1.00 73.44 85 LYS A O 1
ATOM 674 N N . GLU A 1 86 ? -25.884 4.455 41.746 1.00 68.00 86 GLU A N 1
ATOM 675 C CA . GLU A 1 86 ? -25.066 3.520 42.524 1.00 68.00 86 GLU A CA 1
ATOM 676 C C . GLU A 1 86 ? -23.913 2.985 41.672 1.00 68.00 86 GLU A C 1
ATOM 678 O O . GLU A 1 86 ? -24.033 2.852 40.456 1.00 68.00 86 GLU A O 1
ATOM 683 N N . GLN A 1 87 ? -22.788 2.643 42.302 1.00 67.06 87 GLN A N 1
ATOM 684 C CA . GLN A 1 87 ? -21.569 2.274 41.579 1.00 67.06 87 GLN A CA 1
ATOM 685 C C . GLN A 1 87 ? -21.744 1.051 40.659 1.00 67.06 87 GLN A C 1
ATOM 687 O O . GLN A 1 87 ? -21.146 0.999 39.588 1.00 67.06 87 GLN A O 1
ATOM 692 N N . SER A 1 88 ? -22.615 0.108 41.026 1.00 68.12 88 SER A N 1
ATOM 693 C CA . SER A 1 88 ? -23.004 -1.048 40.202 1.00 68.12 88 SER A CA 1
ATOM 694 C C . SER A 1 88 ? -23.877 -0.687 38.991 1.00 68.12 88 SER A C 1
ATOM 696 O O . SER A 1 88 ? -23.955 -1.466 38.043 1.00 68.12 88 SER A O 1
ATOM 698 N N . ALA A 1 89 ? -24.530 0.477 39.024 1.00 70.25 89 ALA A N 1
ATOM 699 C CA . ALA A 1 89 ? -25.419 0.993 37.986 1.00 70.25 89 ALA A CA 1
ATOM 700 C C . ALA A 1 89 ? -24.747 2.035 37.073 1.00 70.25 89 ALA A C 1
ATOM 702 O O . ALA A 1 89 ? -25.373 2.497 36.119 1.00 70.25 89 ALA A O 1
ATOM 703 N N . ARG A 1 90 ? -23.491 2.408 37.353 1.00 80.81 90 ARG A N 1
ATOM 704 C CA . ARG A 1 90 ? -22.686 3.252 36.461 1.00 80.81 90 ARG A CA 1
ATOM 705 C C . ARG A 1 90 ? -22.301 2.478 35.207 1.00 80.81 90 ARG A C 1
ATOM 707 O O . ARG A 1 90 ? -22.041 1.276 35.271 1.00 80.81 90 ARG A O 1
ATOM 714 N N . ILE A 1 91 ? -22.224 3.160 34.077 1.00 85.19 91 ILE A N 1
ATOM 715 C CA . ILE A 1 91 ? -21.809 2.561 32.812 1.00 85.19 91 ILE A CA 1
ATOM 716 C C . ILE A 1 91 ? -20.344 2.156 32.921 1.00 85.19 91 ILE A C 1
ATOM 718 O O . ILE A 1 91 ? -20.011 0.994 32.705 1.00 85.19 91 ILE A O 1
ATOM 722 N N . LEU A 1 92 ? -19.473 3.072 33.333 1.00 88.69 92 LEU A N 1
ATOM 723 C CA . LEU A 1 92 ? -18.041 2.823 33.421 1.00 88.69 92 LEU A CA 1
ATOM 724 C C . LEU A 1 92 ? -17.672 2.087 34.723 1.00 88.69 92 LEU A C 1
ATOM 726 O O . LEU A 1 92 ? -17.846 2.606 35.825 1.00 88.69 92 LEU A O 1
ATOM 730 N N . GLN A 1 93 ? -17.161 0.861 34.591 1.00 90.62 93 GLN A N 1
ATOM 731 C CA . GLN A 1 93 ? -16.901 -0.053 35.713 1.00 90.62 93 GLN A CA 1
ATOM 732 C C . GLN A 1 93 ? -15.416 -0.271 36.008 1.00 90.62 93 GLN A C 1
ATOM 734 O O . GLN A 1 93 ? -15.051 -0.507 37.157 1.00 90.62 93 GLN A O 1
ATOM 739 N N . ASP A 1 94 ? -14.569 -0.276 34.979 1.00 92.75 94 ASP A N 1
ATOM 740 C CA . ASP A 1 94 ? -13.145 -0.593 35.116 1.00 92.75 94 ASP A CA 1
ATOM 741 C C . ASP A 1 94 ? -12.340 -0.076 33.915 1.00 92.75 94 ASP A C 1
ATOM 743 O O . ASP A 1 94 ? -12.893 0.184 32.842 1.00 92.75 94 ASP A O 1
ATOM 747 N N . ILE A 1 95 ? -11.025 0.043 34.083 1.00 94.88 95 ILE A N 1
ATOM 748 C CA . ILE A 1 95 ? -10.094 0.460 33.042 1.00 94.88 95 ILE A CA 1
ATOM 749 C C . ILE A 1 95 ? -8.778 -0.297 33.153 1.00 94.88 95 ILE A C 1
ATOM 751 O O . ILE A 1 95 ? -8.228 -0.496 34.233 1.00 94.88 95 ILE A O 1
ATOM 755 N N . ARG A 1 96 ? -8.225 -0.689 32.004 1.00 93.31 96 ARG A N 1
ATOM 756 C CA . ARG A 1 96 ? -6.904 -1.315 31.965 1.00 93.31 96 ARG A CA 1
ATOM 757 C C . ARG A 1 96 ? -6.175 -1.100 30.653 1.00 93.31 96 ARG A C 1
ATOM 759 O O . ARG A 1 96 ? -6.779 -0.975 29.581 1.00 93.31 96 ARG A O 1
ATOM 766 N N . TRP A 1 97 ? -4.854 -1.171 30.738 1.00 92.25 97 TRP A N 1
ATOM 767 C CA . TRP A 1 97 ? -4.027 -1.493 29.586 1.00 92.25 97 TRP A CA 1
ATOM 768 C C . TRP A 1 97 ? -4.198 -2.972 29.241 1.00 92.25 97 TRP A C 1
ATOM 770 O O . TRP A 1 97 ? -4.170 -3.833 30.118 1.00 92.25 97 TRP A O 1
ATOM 780 N N . ALA A 1 98 ? -4.399 -3.251 27.959 1.00 93.12 98 ALA A N 1
ATOM 781 C CA . ALA A 1 98 ? -4.469 -4.598 27.413 1.00 93.12 98 ALA A CA 1
ATOM 782 C C . ALA A 1 98 ? -3.606 -4.633 26.153 1.00 93.12 98 ALA A C 1
ATOM 784 O O . ALA A 1 98 ? -3.609 -3.679 25.369 1.00 93.12 98 ALA A O 1
ATOM 785 N N . SER A 1 99 ? -2.850 -5.712 25.969 1.00 93.69 99 SER A N 1
ATOM 786 C CA . SER A 1 99 ? -2.093 -5.904 24.731 1.00 93.69 99 SER A CA 1
ATOM 787 C C . SER A 1 99 ? -3.024 -6.374 23.612 1.00 93.69 99 SER A C 1
ATOM 789 O O . SER A 1 99 ? -3.990 -7.085 23.877 1.00 93.69 99 SER A O 1
ATOM 791 N N . LEU A 1 100 ? -2.725 -6.032 22.355 1.00 92.75 100 LEU A N 1
ATOM 792 C CA . LEU A 1 100 ? -3.556 -6.458 21.219 1.00 92.75 100 LEU A CA 1
ATOM 793 C C . LEU A 1 100 ? -3.678 -7.986 21.105 1.00 92.75 100 LEU A C 1
ATOM 795 O O . LEU A 1 100 ? -4.724 -8.471 20.692 1.00 92.75 100 LEU A O 1
ATOM 799 N N . GLU A 1 101 ? -2.642 -8.742 21.487 1.00 91.25 101 GLU A N 1
ATOM 800 C CA . GLU A 1 101 ? -2.682 -10.211 21.452 1.00 91.25 101 GLU A CA 1
ATOM 801 C C . GLU A 1 101 ? -3.660 -10.774 22.488 1.00 91.25 101 GLU A C 1
ATOM 803 O O . GLU A 1 101 ? -4.413 -11.698 22.195 1.00 91.25 101 GLU A O 1
ATOM 808 N N . GLU A 1 102 ? -3.688 -10.188 23.686 1.00 93.31 102 GLU A N 1
ATOM 809 C CA . GLU A 1 102 ? -4.571 -10.624 24.769 1.00 93.31 102 GLU A CA 1
ATOM 810 C C . GLU A 1 102 ? -6.052 -10.503 24.382 1.00 93.31 102 GLU A C 1
ATOM 812 O O . GLU A 1 102 ? -6.858 -11.382 24.682 1.00 93.31 102 GLU A O 1
ATOM 817 N N . VAL A 1 103 ? -6.404 -9.418 23.690 1.00 93.62 103 VAL A N 1
ATOM 818 C CA . VAL A 1 103 ? -7.787 -9.090 23.318 1.00 93.62 103 VAL A CA 1
ATOM 819 C C . VAL A 1 103 ? -8.062 -9.275 21.826 1.00 93.62 103 VAL A C 1
ATOM 821 O O . VAL A 1 103 ? -9.026 -8.735 21.304 1.00 93.62 103 VAL A O 1
ATOM 824 N N . ARG A 1 104 ? -7.264 -10.088 21.126 1.00 91.69 104 ARG A N 1
ATOM 825 C CA . ARG A 1 104 ? -7.366 -10.317 19.670 1.00 91.69 104 ARG A CA 1
ATOM 826 C C . ARG A 1 104 ? -8.738 -10.784 19.166 1.00 91.69 104 ARG A C 1
ATOM 828 O O . ARG A 1 104 ? -9.045 -10.605 17.994 1.00 91.69 104 ARG A O 1
ATOM 835 N N . ASN A 1 105 ? -9.530 -11.414 20.037 1.00 89.31 105 ASN A N 1
ATOM 836 C CA . ASN A 1 105 ? -10.867 -11.921 19.716 1.00 89.31 105 ASN A CA 1
ATOM 837 C C . ASN A 1 105 ? -11.973 -10.881 19.961 1.00 89.31 105 ASN A C 1
ATOM 839 O O . ASN A 1 105 ? -13.132 -11.147 19.649 1.00 89.31 105 ASN A O 1
ATOM 843 N N . ASP A 1 106 ? -11.643 -9.723 20.540 1.00 92.38 106 ASP A N 1
ATOM 844 C CA . ASP A 1 106 ? -12.567 -8.597 20.604 1.00 92.38 106 ASP A CA 1
ATOM 845 C C . ASP A 1 106 ? -12.867 -8.084 19.188 1.00 92.38 106 ASP A C 1
ATOM 847 O O . ASP A 1 106 ? -11.984 -8.015 18.331 1.00 92.38 106 ASP A O 1
ATOM 851 N N . LYS A 1 107 ? -14.124 -7.714 18.936 1.00 89.56 107 LYS A N 1
ATOM 852 C CA . LYS A 1 107 ? -14.591 -7.326 17.601 1.00 89.56 107 LYS A CA 1
ATOM 853 C C . LYS A 1 107 ? -13.870 -6.083 17.064 1.00 89.56 107 LYS A C 1
ATOM 855 O O . LYS A 1 107 ? -13.529 -6.041 15.881 1.00 89.56 107 LYS A O 1
ATOM 860 N N . GLN A 1 108 ? -13.640 -5.076 17.906 1.00 89.75 108 GLN A N 1
ATOM 861 C CA . GLN A 1 108 ? -12.970 -3.839 17.499 1.00 89.75 108 GLN A CA 1
ATOM 862 C C . GLN A 1 108 ? -11.466 -4.077 17.324 1.00 89.75 108 GLN A C 1
ATOM 864 O O . GLN A 1 108 ? -10.865 -3.588 16.364 1.00 89.75 108 GLN A O 1
ATOM 869 N N . VAL A 1 109 ? -10.865 -4.885 18.203 1.00 92.94 109 VAL A N 1
ATOM 870 C CA . VAL A 1 109 ? -9.447 -5.266 18.107 1.00 92.94 109 VAL A CA 1
ATOM 871 C C . VAL A 1 109 ? -9.173 -6.099 16.855 1.00 92.94 109 VAL A C 1
ATOM 873 O O . VAL A 1 109 ? -8.199 -5.825 16.159 1.00 92.94 109 VAL A O 1
ATOM 876 N N . ALA A 1 110 ? -10.025 -7.070 16.520 1.00 92.00 110 ALA A N 1
ATOM 877 C CA . ALA A 1 110 ? -9.880 -7.879 15.310 1.00 92.00 110 ALA A CA 1
ATOM 878 C C . ALA A 1 110 ? -9.847 -7.003 14.045 1.00 92.00 110 ALA A C 1
ATOM 880 O O . ALA A 1 110 ? -8.954 -7.148 13.209 1.00 92.00 110 ALA A O 1
ATOM 881 N N . ARG A 1 111 ? -10.742 -6.011 13.956 1.00 91.31 111 ARG A N 1
ATOM 882 C CA . ARG A 1 111 ? -10.764 -5.029 12.856 1.00 91.31 111 ARG A CA 1
ATOM 883 C C . ARG A 1 111 ? -9.513 -4.154 12.814 1.00 91.31 111 ARG A C 1
ATOM 885 O O . ARG A 1 111 ? -8.963 -3.910 11.742 1.00 91.31 111 ARG A O 1
ATOM 892 N N . LEU A 1 112 ? -9.021 -3.709 13.972 1.00 92.12 112 LEU A N 1
ATOM 893 C CA . LEU A 1 112 ? -7.748 -2.990 14.056 1.00 92.12 112 LEU A CA 1
ATOM 894 C C . LEU A 1 112 ? -6.583 -3.861 13.556 1.00 92.12 112 LEU A C 1
ATOM 896 O O . LEU A 1 112 ? -5.730 -3.384 12.809 1.00 92.12 112 LEU A O 1
ATOM 900 N N . LEU A 1 113 ? -6.539 -5.140 13.934 1.00 93.19 113 LEU A N 1
ATOM 901 C CA . LEU A 1 113 ? -5.502 -6.072 13.487 1.00 93.19 113 LEU A CA 1
ATOM 902 C C . LEU A 1 113 ? -5.537 -6.283 11.967 1.00 93.19 113 LEU A C 1
ATOM 904 O O . LEU A 1 113 ? -4.471 -6.312 11.346 1.00 93.19 113 LEU A O 1
ATOM 908 N N . GLU A 1 114 ? -6.726 -6.369 11.369 1.00 91.69 114 GLU A N 1
ATOM 909 C CA . GLU A 1 114 ? -6.919 -6.425 9.913 1.00 91.69 114 GLU A CA 1
ATOM 910 C C . GLU A 1 114 ? -6.409 -5.155 9.222 1.00 91.69 114 GLU A C 1
ATOM 912 O O . GLU A 1 114 ? -5.617 -5.248 8.279 1.00 91.69 114 GLU A O 1
ATOM 917 N N . TYR A 1 115 ? -6.778 -3.973 9.728 1.00 91.44 115 TYR A N 1
ATOM 918 C CA . TYR A 1 115 ? -6.277 -2.690 9.224 1.00 91.44 115 TYR A CA 1
ATOM 919 C C . TYR A 1 115 ? -4.744 -2.630 9.266 1.00 91.44 115 TYR A C 1
ATOM 921 O O . TYR A 1 115 ? -4.087 -2.350 8.259 1.00 91.44 115 TYR A O 1
ATOM 929 N N . LEU A 1 116 ? -4.151 -2.961 10.418 1.00 91.62 116 LEU A N 1
ATOM 930 C CA . LEU A 1 116 ? -2.699 -2.948 10.597 1.00 91.62 116 LEU A CA 1
ATOM 931 C C . LEU A 1 116 ? -2.003 -3.976 9.696 1.00 91.62 116 LEU A C 1
ATOM 933 O O . LEU A 1 116 ? -0.909 -3.715 9.196 1.00 91.62 116 LEU A O 1
ATOM 937 N N . ALA A 1 117 ? -2.609 -5.145 9.477 1.00 91.12 117 ALA A N 1
ATOM 938 C CA . ALA A 1 117 ? -2.088 -6.144 8.551 1.00 91.12 117 ALA A CA 1
ATOM 939 C C . ALA A 1 117 ? -2.116 -5.643 7.100 1.00 91.12 117 ALA A C 1
ATOM 941 O O . ALA A 1 117 ? -1.131 -5.833 6.383 1.00 91.12 117 ALA A O 1
ATOM 942 N N . GLY A 1 118 ? -3.190 -4.961 6.692 1.00 90.19 118 GLY A N 1
ATOM 943 C CA . GLY A 1 118 ? -3.299 -4.306 5.388 1.00 90.19 118 GLY A CA 1
ATOM 944 C C . GLY A 1 118 ? -2.216 -3.246 5.184 1.00 90.19 118 GLY A C 1
ATOM 945 O O . GLY A 1 118 ? -1.468 -3.318 4.209 1.00 90.19 118 GLY A O 1
ATOM 946 N N . LYS A 1 119 ? -2.049 -2.335 6.151 1.00 89.31 119 LYS A N 1
ATOM 947 C CA . LYS A 1 119 ? -1.018 -1.283 6.121 1.00 89.31 119 LYS A CA 1
ATOM 948 C C . LYS A 1 119 ? 0.398 -1.863 6.035 1.00 89.31 119 LYS A C 1
ATOM 950 O O . LYS A 1 119 ? 1.174 -1.475 5.165 1.00 89.31 119 LYS A O 1
ATOM 955 N N . ARG A 1 120 ? 0.713 -2.878 6.853 1.00 91.50 120 ARG A N 1
ATOM 956 C CA . ARG A 1 120 ? 2.007 -3.589 6.792 1.00 91.50 120 ARG A CA 1
ATOM 957 C C . ARG A 1 120 ? 2.244 -4.265 5.443 1.00 91.50 120 ARG A C 1
ATOM 959 O O . ARG A 1 120 ? 3.371 -4.258 4.952 1.00 91.50 120 ARG A O 1
ATOM 966 N N . ARG A 1 121 ? 1.209 -4.868 4.848 1.00 92.19 121 ARG A N 1
ATOM 967 C CA . ARG A 1 121 ? 1.299 -5.493 3.520 1.00 92.19 121 ARG A CA 1
ATOM 968 C C . ARG A 1 121 ? 1.600 -4.449 2.447 1.00 92.19 121 ARG A C 1
ATOM 970 O O . ARG A 1 121 ? 2.521 -4.650 1.662 1.00 92.19 121 ARG A O 1
ATOM 977 N N . GLN A 1 122 ? 0.888 -3.326 2.461 1.00 91.19 122 GLN A N 1
ATOM 978 C CA . GLN A 1 122 ? 1.130 -2.189 1.572 1.00 91.19 122 GLN A CA 1
ATOM 979 C C . GLN A 1 122 ? 2.575 -1.668 1.694 1.00 91.19 122 GLN A C 1
ATOM 981 O O . GLN A 1 122 ? 3.304 -1.598 0.704 1.00 91.19 122 GLN A O 1
ATOM 986 N N . GLU A 1 123 ? 3.051 -1.395 2.911 1.00 93.00 123 GLU A N 1
ATOM 987 C CA . GLU A 1 123 ? 4.434 -0.951 3.154 1.00 93.00 123 GLU A CA 1
ATOM 988 C C . GLU A 1 123 ? 5.477 -1.974 2.676 1.00 93.00 123 GLU A C 1
ATOM 990 O O . GLU A 1 123 ? 6.522 -1.611 2.126 1.00 93.00 123 GLU A O 1
ATOM 995 N N . LYS A 1 124 ? 5.205 -3.270 2.871 1.00 95.06 124 LYS A N 1
ATOM 996 C CA . LYS A 1 124 ? 6.072 -4.353 2.398 1.00 95.06 124 LYS A CA 1
ATOM 997 C C . LYS A 1 124 ? 6.137 -4.385 0.872 1.00 95.06 124 LYS A C 1
ATOM 999 O O . LYS A 1 124 ? 7.237 -4.454 0.328 1.00 95.06 124 LYS A O 1
ATOM 1004 N N . ARG A 1 125 ? 4.999 -4.292 0.185 1.00 96.50 125 ARG A N 1
ATOM 1005 C CA . ARG A 1 125 ? 4.919 -4.288 -1.286 1.00 96.50 125 ARG A CA 1
ATOM 1006 C C . ARG A 1 125 ? 5.609 -3.075 -1.901 1.00 96.50 125 ARG A C 1
ATOM 1008 O O . ARG A 1 125 ? 6.397 -3.238 -2.831 1.00 96.50 125 ARG A O 1
ATOM 1015 N N . GLN A 1 126 ? 5.412 -1.885 -1.334 1.00 96.19 126 GLN A N 1
ATOM 1016 C CA . GLN A 1 126 ? 6.142 -0.684 -1.758 1.00 96.19 126 GLN A CA 1
ATOM 1017 C C . GLN A 1 126 ? 7.653 -0.869 -1.607 1.00 96.19 126 GLN A C 1
ATOM 1019 O O . GLN A 1 126 ? 8.404 -0.582 -2.534 1.00 96.19 126 GLN A O 1
ATOM 1024 N N . ARG A 1 127 ? 8.103 -1.442 -0.484 1.00 96.88 127 ARG A N 1
ATOM 1025 C CA . ARG A 1 127 ? 9.522 -1.753 -0.266 1.00 96.88 127 ARG A CA 1
ATOM 1026 C C . ARG A 1 127 ? 10.062 -2.760 -1.279 1.00 96.88 127 ARG A C 1
ATOM 1028 O O . ARG A 1 127 ? 11.187 -2.591 -1.738 1.00 96.88 127 ARG A O 1
ATOM 1035 N N . VAL A 1 128 ? 9.289 -3.788 -1.632 1.00 98.12 128 VAL A N 1
ATOM 1036 C CA . VAL A 1 128 ? 9.660 -4.755 -2.680 1.00 98.12 128 VAL A CA 1
ATOM 1037 C C . VAL A 1 128 ? 9.866 -4.046 -4.019 1.00 98.12 128 VAL A C 1
ATOM 1039 O O . VAL A 1 128 ? 10.878 -4.291 -4.668 1.00 98.12 128 VAL A O 1
ATOM 1042 N N . VAL A 1 129 ? 8.977 -3.127 -4.400 1.00 98.38 129 VAL A N 1
ATOM 1043 C CA . VAL A 1 129 ? 9.098 -2.358 -5.653 1.00 98.38 129 VAL A CA 1
ATOM 1044 C C . VAL A 1 129 ? 10.268 -1.377 -5.620 1.00 98.38 129 VAL A C 1
ATOM 1046 O O . VAL A 1 129 ? 10.996 -1.263 -6.603 1.00 98.38 129 VAL A O 1
ATOM 1049 N N . THR A 1 130 ? 10.524 -0.717 -4.489 1.00 97.88 130 THR A N 1
ATOM 1050 C CA . THR A 1 130 ? 11.728 0.112 -4.327 1.00 97.88 130 THR A CA 1
ATOM 1051 C C . THR A 1 130 ? 12.995 -0.722 -4.518 1.00 97.88 130 THR A C 1
ATOM 1053 O O . THR A 1 130 ? 13.859 -0.339 -5.301 1.00 97.88 130 THR A O 1
ATOM 1056 N N . ARG A 1 131 ? 13.091 -1.895 -3.875 1.00 98.25 131 ARG A N 1
ATOM 1057 C CA . ARG A 1 131 ? 14.245 -2.796 -4.039 1.00 98.25 131 ARG A CA 1
ATOM 1058 C C . ARG A 1 131 ? 14.362 -3.352 -5.457 1.00 98.25 131 ARG A C 1
ATOM 1060 O O . ARG A 1 131 ? 15.474 -3.473 -5.958 1.00 98.25 131 ARG A O 1
ATOM 1067 N N . PHE A 1 132 ? 13.243 -3.636 -6.121 1.00 98.50 132 PHE A N 1
ATOM 1068 C CA . PHE A 1 132 ? 13.223 -4.010 -7.535 1.00 98.50 132 PHE A CA 1
ATOM 1069 C C . PHE A 1 132 ? 13.886 -2.929 -8.403 1.00 98.50 132 PHE A C 1
ATOM 1071 O O . PHE A 1 132 ? 14.826 -3.228 -9.140 1.00 98.50 132 PHE A O 1
ATOM 1078 N N . TRP A 1 133 ? 13.467 -1.668 -8.262 1.00 98.25 133 TRP A N 1
ATOM 1079 C CA . TRP A 1 133 ? 14.053 -0.547 -9.004 1.00 98.25 133 TRP A CA 1
ATOM 1080 C C . TRP A 1 133 ? 15.522 -0.307 -8.655 1.00 98.25 133 TRP A C 1
ATOM 1082 O O . TRP A 1 133 ? 16.310 -0.010 -9.549 1.00 98.25 133 TRP A O 1
ATOM 1092 N N . GLU A 1 134 ? 15.916 -0.470 -7.391 1.00 98.19 134 GLU A N 1
ATOM 1093 C CA . GLU A 1 134 ? 17.326 -0.420 -6.989 1.00 98.19 134 GLU A CA 1
ATOM 1094 C C . GLU A 1 134 ? 18.149 -1.511 -7.683 1.00 98.19 134 GLU A C 1
ATOM 1096 O O . GLU A 1 134 ? 19.232 -1.216 -8.180 1.00 98.19 134 GLU A O 1
ATOM 1101 N N . CYS A 1 135 ? 17.640 -2.745 -7.779 1.00 98.12 135 CYS A N 1
ATOM 1102 C CA . CYS A 1 135 ? 18.326 -3.830 -8.485 1.00 98.12 135 CYS A CA 1
ATOM 1103 C C . CYS A 1 135 ? 18.513 -3.494 -9.970 1.00 98.12 135 CYS A C 1
ATOM 1105 O O . CYS A 1 135 ? 19.621 -3.629 -10.490 1.00 98.12 135 CYS A O 1
ATOM 1107 N N . VAL A 1 136 ? 17.463 -3.002 -10.641 1.00 96.88 136 VAL A N 1
ATOM 1108 C CA . VAL A 1 136 ? 17.533 -2.568 -12.050 1.00 96.88 136 VAL A CA 1
ATOM 1109 C C . VAL A 1 136 ? 18.537 -1.421 -12.211 1.00 96.88 136 VAL A C 1
ATOM 1111 O O . VAL A 1 136 ? 19.468 -1.501 -13.016 1.00 96.88 136 VAL A O 1
ATOM 1114 N N . SER A 1 137 ? 18.412 -0.377 -11.390 1.00 97.19 137 SER A N 1
ATOM 1115 C CA . SER A 1 137 ? 19.277 0.807 -11.428 1.00 97.19 137 SER A CA 1
ATOM 1116 C C . SER A 1 137 ? 20.734 0.469 -11.111 1.00 97.19 137 SER A C 1
ATOM 1118 O O . SER A 1 137 ? 21.632 1.052 -11.711 1.00 97.19 137 SER A O 1
ATOM 1120 N N . ASN A 1 138 ? 21.004 -0.531 -10.263 1.00 97.19 138 ASN A N 1
ATOM 1121 C CA . ASN A 1 138 ? 22.347 -1.001 -9.899 1.00 97.19 138 ASN A CA 1
ATOM 1122 C C . ASN A 1 138 ? 22.885 -2.154 -10.775 1.00 97.19 138 ASN A C 1
ATOM 1124 O O . ASN A 1 138 ? 24.021 -2.571 -10.564 1.00 97.19 138 ASN A O 1
ATOM 1128 N N . ALA A 1 139 ? 22.141 -2.599 -11.799 1.00 96.62 139 ALA A N 1
ATOM 1129 C CA . ALA A 1 139 ? 22.474 -3.767 -12.633 1.00 96.62 139 ALA A CA 1
ATOM 1130 C C . ALA A 1 139 ? 22.712 -5.046 -11.813 1.00 96.62 139 ALA A C 1
ATOM 1132 O O . ALA A 1 139 ? 23.460 -5.935 -12.213 1.00 96.62 139 ALA A O 1
ATOM 1133 N N . GLU A 1 140 ? 22.047 -5.158 -10.666 1.00 97.75 140 GLU A N 1
ATOM 1134 C CA . GLU A 1 140 ? 22.053 -6.344 -9.813 1.00 97.75 140 GLU A CA 1
ATOM 1135 C C . GLU A 1 140 ? 20.895 -7.265 -10.219 1.00 97.75 140 GLU A C 1
ATOM 1137 O O . GLU A 1 140 ? 20.038 -7.619 -9.407 1.00 97.75 140 GLU A O 1
ATOM 1142 N N . PHE A 1 141 ? 20.822 -7.601 -11.508 1.00 97.94 141 PHE A N 1
ATOM 1143 C CA . PHE A 1 141 ? 19.644 -8.234 -12.107 1.00 97.94 141 PHE A CA 1
ATOM 1144 C C . PHE A 1 141 ? 19.342 -9.612 -11.517 1.00 97.94 141 PHE A C 1
ATOM 1146 O O . PHE A 1 141 ? 18.181 -9.994 -11.405 1.00 97.94 141 PHE A O 1
ATOM 1153 N N . GLU A 1 142 ? 20.358 -10.341 -11.063 1.00 97.69 142 GLU A N 1
ATOM 1154 C CA . GLU A 1 142 ? 20.194 -11.628 -10.387 1.00 97.69 142 GLU A CA 1
ATOM 1155 C C . GLU A 1 142 ? 19.342 -11.491 -9.115 1.00 97.69 142 GLU A C 1
ATOM 1157 O O . GLU A 1 142 ? 18.521 -12.359 -8.826 1.00 97.69 142 GLU A O 1
ATOM 1162 N N . LYS A 1 143 ? 19.437 -10.362 -8.396 1.00 98.19 143 LYS A N 1
ATOM 1163 C CA . LYS A 1 143 ? 18.658 -10.118 -7.169 1.00 98.19 143 LYS A CA 1
ATOM 1164 C C . LYS A 1 143 ? 17.162 -9.924 -7.430 1.00 98.19 143 LYS A C 1
ATOM 1166 O O . LYS A 1 143 ? 16.371 -10.012 -6.489 1.00 98.19 143 LYS A O 1
ATOM 1171 N N . LEU A 1 144 ? 16.736 -9.743 -8.684 1.00 97.88 144 LEU A N 1
ATOM 1172 C CA . LEU A 1 144 ? 15.313 -9.687 -9.046 1.00 97.88 144 LEU A CA 1
ATOM 1173 C C . LEU A 1 144 ? 14.569 -10.988 -8.685 1.00 97.88 144 LEU A C 1
ATOM 1175 O O . LEU A 1 144 ? 13.357 -10.962 -8.452 1.00 97.88 144 LEU A O 1
ATOM 1179 N N . GLU A 1 145 ? 15.278 -12.113 -8.528 1.00 97.44 145 GLU A N 1
ATOM 1180 C CA . GLU A 1 145 ? 14.714 -13.370 -8.019 1.00 97.44 145 GLU A CA 1
ATOM 1181 C C . GLU A 1 145 ? 14.124 -13.289 -6.609 1.00 97.44 145 GLU A C 1
ATOM 1183 O O . GLU A 1 145 ? 13.215 -14.052 -6.264 1.00 97.44 145 GLU A O 1
ATOM 1188 N N . LEU A 1 146 ? 14.585 -12.333 -5.802 1.00 97.31 146 LEU A N 1
ATOM 1189 C CA . LEU A 1 146 ? 14.075 -12.091 -4.455 1.00 97.31 146 LEU A CA 1
ATOM 1190 C C . LEU A 1 146 ? 12.722 -11.372 -4.473 1.00 97.31 146 LEU A C 1
ATOM 1192 O O . LEU A 1 146 ? 11.967 -11.465 -3.505 1.00 97.31 146 LEU A O 1
ATOM 1196 N N . HIS A 1 147 ? 12.408 -10.681 -5.569 1.00 98.25 147 HIS A N 1
ATOM 1197 C CA . HIS A 1 147 ? 11.285 -9.748 -5.652 1.00 98.25 147 HIS A CA 1
ATOM 1198 C C . HIS A 1 147 ? 10.161 -10.236 -6.562 1.00 98.25 147 HIS A C 1
ATOM 1200 O O . HIS A 1 147 ? 9.007 -9.891 -6.325 1.00 98.25 147 HIS A O 1
ATOM 1206 N N . MET A 1 148 ? 10.468 -11.066 -7.559 1.00 98.62 148 MET A N 1
ATOM 1207 C CA . MET A 1 148 ? 9.493 -11.554 -8.536 1.00 98.62 148 MET A CA 1
ATOM 1208 C C . MET A 1 148 ? 9.158 -13.036 -8.325 1.00 98.62 148 MET A C 1
ATOM 1210 O O . MET A 1 148 ? 10.002 -13.839 -7.904 1.00 98.62 148 MET A O 1
ATOM 1214 N N . THR A 1 149 ? 7.926 -13.419 -8.648 1.00 98.75 149 THR A N 1
ATOM 1215 C CA . THR A 1 149 ? 7.524 -14.828 -8.782 1.00 98.75 149 THR A CA 1
ATOM 1216 C C . THR A 1 149 ? 8.243 -15.479 -9.975 1.00 98.75 149 THR A C 1
ATOM 1218 O O . THR A 1 149 ? 8.640 -14.772 -10.902 1.00 98.75 149 THR A O 1
ATOM 1221 N N . PRO A 1 150 ? 8.464 -16.809 -9.990 1.00 98.56 150 PRO A N 1
ATOM 1222 C CA . PRO A 1 150 ? 9.114 -17.475 -11.124 1.00 98.56 150 PRO A CA 1
ATOM 1223 C C . PRO A 1 150 ? 8.366 -17.280 -12.453 1.00 98.56 150 PRO A C 1
ATOM 1225 O O . PRO A 1 150 ? 8.995 -17.081 -13.491 1.00 98.56 150 PRO A O 1
ATOM 1228 N N . HIS A 1 151 ? 7.033 -17.279 -12.401 1.00 98.56 151 HIS A N 1
ATOM 1229 C CA . HIS A 1 151 ? 6.115 -17.140 -13.536 1.00 98.56 151 HIS A CA 1
ATOM 1230 C C . HIS A 1 151 ? 5.692 -15.694 -13.819 1.00 98.56 151 HIS A C 1
ATOM 1232 O O . HIS A 1 151 ? 4.694 -15.478 -14.508 1.00 98.56 151 HIS A O 1
ATOM 1238 N N . ALA A 1 152 ? 6.431 -14.711 -13.298 1.00 98.62 152 ALA A N 1
ATOM 1239 C CA . ALA A 1 152 ? 6.076 -13.312 -13.464 1.00 98.62 152 ALA A CA 1
ATOM 1240 C C . ALA A 1 152 ? 5.995 -12.900 -14.942 1.00 98.62 152 ALA A C 1
ATOM 1242 O O . ALA A 1 152 ? 6.816 -13.334 -15.750 1.00 98.62 152 ALA A O 1
ATOM 1243 N N . LYS A 1 153 ? 5.040 -12.037 -15.294 1.00 98.88 153 LYS A N 1
ATOM 1244 C CA . LYS A 1 153 ? 4.879 -11.514 -16.661 1.00 98.88 153 LYS A CA 1
ATOM 1245 C C . LYS A 1 153 ? 5.187 -10.028 -16.709 1.00 98.88 153 LYS A C 1
ATOM 1247 O O . LYS A 1 153 ? 4.719 -9.281 -15.854 1.00 98.88 153 LYS A O 1
ATOM 1252 N N . VAL A 1 154 ? 5.931 -9.591 -17.718 1.00 98.81 154 VAL A N 1
ATOM 1253 C CA . VAL A 1 154 ? 6.207 -8.165 -17.937 1.00 98.81 154 VAL A CA 1
ATOM 1254 C C . VAL A 1 154 ? 5.649 -7.749 -19.285 1.00 98.81 154 VAL A C 1
ATOM 1256 O O . VAL A 1 154 ? 6.088 -8.244 -20.318 1.00 98.81 154 VAL A O 1
ATOM 1259 N N . TYR A 1 155 ? 4.665 -6.862 -19.270 1.00 98.88 155 TYR A N 1
ATOM 1260 C CA . TYR A 1 155 ? 4.029 -6.313 -20.457 1.00 98.88 155 TYR A CA 1
ATOM 1261 C C . TYR A 1 155 ? 4.700 -4.994 -20.836 1.00 98.88 155 TYR A C 1
ATOM 1263 O O . TYR A 1 155 ? 4.890 -4.121 -19.985 1.00 98.88 155 TYR A O 1
ATOM 1271 N N . LEU A 1 156 ? 4.993 -4.842 -22.128 1.00 98.25 156 LEU A N 1
ATOM 1272 C CA . LEU A 1 156 ? 5.545 -3.638 -22.747 1.00 98.25 156 LEU A CA 1
ATOM 1273 C C . LEU A 1 156 ? 4.527 -3.107 -23.775 1.00 98.25 156 LEU A C 1
ATOM 1275 O O . LEU A 1 156 ? 4.627 -3.395 -24.973 1.00 98.25 156 LEU A O 1
ATOM 1279 N N . PRO A 1 157 ? 3.484 -2.368 -23.345 1.00 98.12 157 PRO A N 1
ATOM 1280 C CA . PRO A 1 157 ? 2.361 -2.025 -24.215 1.00 98.12 157 PRO A CA 1
ATOM 1281 C C . PRO A 1 157 ? 2.735 -1.085 -25.364 1.00 98.12 157 PRO A C 1
ATOM 1283 O O . PRO A 1 157 ? 2.113 -1.161 -26.422 1.00 98.12 157 PRO A O 1
ATOM 1286 N N . ASN A 1 158 ? 3.761 -0.242 -25.189 1.00 95.88 158 ASN A N 1
ATOM 1287 C CA . ASN A 1 158 ? 4.272 0.653 -26.233 1.00 95.88 158 ASN A CA 1
ATOM 1288 C C . ASN A 1 158 ? 4.625 -0.094 -27.530 1.00 95.88 158 ASN A C 1
ATOM 1290 O O . ASN A 1 158 ? 4.395 0.430 -28.618 1.00 95.88 158 ASN A O 1
ATOM 1294 N N . THR A 1 159 ? 5.147 -1.317 -27.413 1.00 96.94 159 THR A N 1
ATOM 1295 C CA . THR A 1 159 ? 5.583 -2.163 -28.535 1.00 96.94 159 THR A CA 1
ATOM 1296 C C . THR A 1 159 ? 4.747 -3.434 -28.695 1.00 96.94 159 THR A C 1
ATOM 1298 O O . THR A 1 159 ? 4.929 -4.166 -29.664 1.00 96.94 159 THR A O 1
ATOM 1301 N N . ARG A 1 160 ? 3.760 -3.657 -27.811 1.00 97.94 160 ARG A N 1
ATOM 1302 C CA . ARG A 1 160 ? 2.881 -4.842 -27.768 1.00 97.94 160 ARG A CA 1
ATOM 1303 C C . ARG A 1 160 ? 3.631 -6.147 -27.499 1.00 97.94 160 ARG A C 1
ATOM 1305 O O . ARG A 1 160 ? 3.286 -7.190 -28.050 1.00 97.94 160 ARG A O 1
ATOM 1312 N N . GLU A 1 161 ? 4.628 -6.087 -26.629 1.00 98.31 161 GLU A N 1
ATOM 1313 C CA . GLU A 1 161 ? 5.432 -7.245 -26.248 1.00 98.31 161 GLU A CA 1
ATOM 1314 C C . GLU A 1 161 ? 5.089 -7.727 -24.837 1.00 98.31 161 GLU A C 1
ATOM 1316 O O . GLU A 1 161 ? 4.574 -6.983 -23.996 1.00 98.31 161 GLU A O 1
ATOM 1321 N N . VAL A 1 162 ? 5.380 -9.000 -24.580 1.00 98.69 162 VAL A N 1
ATOM 1322 C CA . VAL A 1 162 ? 5.302 -9.599 -23.250 1.00 98.69 162 VAL A CA 1
ATOM 1323 C C . VAL A 1 162 ? 6.518 -10.487 -23.026 1.00 98.69 162 VAL A C 1
ATOM 1325 O O . VAL A 1 162 ? 6.878 -11.292 -23.883 1.00 98.69 162 VAL A O 1
ATOM 1328 N N . ILE A 1 163 ? 7.134 -10.351 -21.858 1.00 98.75 163 ILE A N 1
ATOM 1329 C CA . ILE A 1 163 ? 8.197 -11.224 -21.373 1.00 98.75 163 ILE A CA 1
ATOM 1330 C C . ILE A 1 163 ? 7.561 -12.206 -20.391 1.00 98.75 163 ILE A C 1
ATOM 1332 O O . ILE A 1 163 ? 6.881 -11.797 -19.443 1.00 98.75 163 ILE A O 1
ATOM 1336 N N . LEU A 1 164 ? 7.742 -13.502 -20.643 1.00 98.56 164 LEU A N 1
ATOM 1337 C CA . LEU A 1 164 ? 7.098 -14.574 -19.891 1.00 98.56 164 LEU A CA 1
ATOM 1338 C C . LEU A 1 164 ? 8.104 -15.247 -18.963 1.00 98.56 164 LEU A C 1
ATOM 1340 O O . LEU A 1 164 ? 8.966 -16.000 -19.394 1.00 98.56 164 LEU A O 1
ATOM 1344 N N . GLY A 1 165 ? 7.941 -15.025 -17.665 1.00 98.44 165 GLY A N 1
ATOM 1345 C CA . GLY A 1 165 ? 8.793 -15.606 -16.644 1.00 98.44 165 GLY A CA 1
ATOM 1346 C C . GLY A 1 165 ? 9.931 -14.681 -16.233 1.00 98.44 165 GLY A C 1
ATOM 1347 O O . GLY A 1 165 ? 10.500 -13.902 -17.000 1.00 98.44 165 GLY A O 1
ATOM 1348 N N . ARG A 1 166 ? 10.299 -14.803 -14.962 1.00 98.50 166 ARG A N 1
ATOM 1349 C CA . ARG A 1 166 ? 11.334 -13.974 -14.347 1.00 98.50 166 ARG A CA 1
ATOM 1350 C C . ARG A 1 166 ? 12.722 -14.198 -14.941 1.00 98.50 166 ARG A C 1
ATOM 1352 O O . ARG A 1 166 ? 13.491 -13.248 -15.032 1.00 98.50 166 ARG A O 1
ATOM 1359 N N . ALA A 1 167 ? 13.057 -15.436 -15.306 1.00 98.56 167 ALA A N 1
ATOM 1360 C CA . ALA A 1 167 ? 14.361 -15.759 -15.886 1.00 98.56 167 ALA A CA 1
ATOM 1361 C C . ALA A 1 167 ? 14.587 -15.000 -17.204 1.00 98.56 167 ALA A C 1
ATOM 1363 O O . ALA A 1 167 ? 15.636 -14.381 -17.383 1.00 98.56 167 ALA A O 1
ATOM 1364 N N . ASP A 1 168 ? 13.566 -14.958 -18.060 1.00 98.62 168 ASP A N 1
ATOM 1365 C CA . ASP A 1 168 ? 13.600 -14.234 -19.330 1.00 98.62 168 ASP A CA 1
ATOM 1366 C C . ASP A 1 168 ? 13.669 -12.721 -19.106 1.00 98.62 168 ASP A C 1
ATOM 1368 O O . ASP A 1 168 ? 14.400 -12.032 -19.811 1.00 98.62 168 ASP A O 1
ATOM 1372 N N . TYR A 1 169 ? 12.996 -12.194 -18.076 1.00 98.44 169 TYR A N 1
ATOM 1373 C CA . TYR A 1 169 ? 13.100 -10.775 -17.717 1.00 98.44 169 TYR A CA 1
ATOM 1374 C C . TYR A 1 169 ? 14.498 -10.377 -17.218 1.00 98.44 169 TYR A C 1
ATOM 1376 O O . TYR A 1 169 ? 15.008 -9.308 -17.570 1.00 98.44 169 TYR A O 1
ATOM 1384 N N . ILE A 1 170 ? 15.149 -11.238 -16.430 1.00 98.44 170 ILE A N 1
ATOM 1385 C CA . ILE A 1 170 ? 16.542 -11.039 -16.000 1.00 98.44 170 ILE A CA 1
ATOM 1386 C C . ILE A 1 170 ? 17.473 -11.062 -17.216 1.00 98.44 170 ILE A C 1
ATOM 1388 O O . ILE A 1 170 ? 18.322 -10.180 -17.351 1.00 98.44 170 ILE A O 1
ATOM 1392 N N . LEU A 1 171 ? 17.301 -1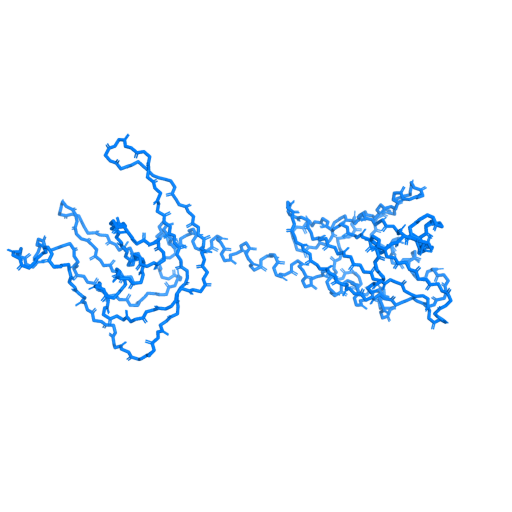2.034 -18.117 1.00 98.25 171 LEU A N 1
ATOM 1393 C CA . LEU A 1 171 ? 18.083 -12.117 -19.349 1.00 98.25 171 LEU A CA 1
ATOM 1394 C C . LEU A 1 171 ? 17.873 -10.878 -20.229 1.00 98.25 171 LEU A C 1
ATOM 1396 O O . LEU A 1 171 ? 18.853 -10.285 -20.666 1.00 98.25 171 LEU A O 1
ATOM 1400 N N . PHE A 1 172 ? 16.625 -10.444 -20.417 1.00 97.69 172 PHE A N 1
ATOM 1401 C CA . PHE A 1 172 ? 16.269 -9.235 -21.162 1.00 97.69 172 PHE A CA 1
ATOM 1402 C C . PHE A 1 172 ? 17.021 -8.005 -20.639 1.00 97.69 172 PHE A C 1
ATOM 1404 O O . PHE A 1 172 ? 17.686 -7.319 -21.412 1.00 97.69 172 PHE A O 1
ATOM 1411 N N . ASN A 1 173 ? 16.993 -7.769 -19.324 1.00 96.88 173 ASN A N 1
ATOM 1412 C CA . ASN A 1 173 ? 17.694 -6.638 -18.710 1.00 96.88 173 ASN A CA 1
ATOM 1413 C C . ASN A 1 173 ? 19.223 -6.747 -18.841 1.00 96.88 173 ASN A C 1
ATOM 1415 O O . ASN A 1 173 ? 19.889 -5.749 -19.104 1.00 96.88 173 ASN A O 1
ATOM 1419 N N . ARG A 1 174 ? 19.789 -7.954 -18.709 1.00 96.38 174 ARG A N 1
ATOM 1420 C CA . ARG A 1 174 ? 21.230 -8.200 -18.903 1.00 96.38 174 ARG A CA 1
ATOM 1421 C C . ARG A 1 174 ? 21.686 -7.983 -20.340 1.00 96.38 174 ARG A C 1
ATOM 1423 O O . ARG A 1 174 ? 22.819 -7.565 -20.565 1.00 96.38 174 ARG A O 1
ATOM 1430 N N . SER A 1 175 ? 20.835 -8.333 -21.297 1.00 96.56 175 SER A N 1
ATOM 1431 C CA . SER A 1 175 ? 21.100 -8.188 -22.725 1.00 96.56 175 SER A CA 1
ATOM 1432 C C . SER A 1 175 ? 20.859 -6.766 -23.225 1.00 96.56 175 SER A C 1
ATOM 1434 O O . SER A 1 175 ? 21.301 -6.442 -24.329 1.00 96.56 175 SER A O 1
ATOM 1436 N N . TYR A 1 176 ? 20.182 -5.919 -22.443 1.00 92.69 176 TYR A N 1
ATOM 1437 C CA . TYR A 1 176 ? 19.880 -4.556 -22.850 1.00 92.69 176 TYR A CA 1
ATOM 1438 C C . TYR A 1 176 ? 21.173 -3.725 -22.966 1.00 92.69 176 TYR A C 1
ATOM 1440 O O . TYR A 1 176 ? 21.954 -3.669 -22.013 1.00 92.69 176 TYR A O 1
ATOM 1448 N N . PRO A 1 177 ? 21.441 -3.075 -24.115 1.00 94.12 177 PRO A N 1
ATOM 1449 C CA . PRO A 1 177 ? 22.703 -2.379 -24.327 1.00 9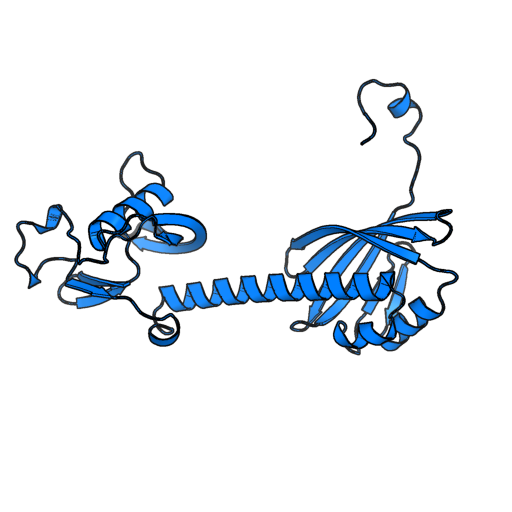4.12 177 PRO A CA 1
ATOM 1450 C C . PRO A 1 177 ? 22.921 -1.187 -23.389 1.00 94.12 177 PRO A C 1
ATOM 1452 O O . PRO A 1 177 ? 22.031 -0.361 -23.165 1.00 94.12 177 PRO A O 1
ATOM 1455 N N . GLY A 1 178 ? 24.167 -1.044 -22.937 1.00 93.44 178 GLY A N 1
ATOM 1456 C CA . GLY A 1 178 ? 24.612 0.092 -22.138 1.00 93.44 178 GLY A CA 1
ATOM 1457 C C . GLY A 1 178 ? 24.165 0.029 -20.678 1.00 93.44 178 GLY A C 1
ATOM 1458 O O . GLY A 1 178 ? 23.621 -0.962 -20.198 1.00 93.44 178 GLY A O 1
ATOM 1459 N N . ARG A 1 179 ? 24.440 1.110 -19.945 1.00 95.50 179 ARG A N 1
ATOM 1460 C CA . ARG A 1 179 ? 24.041 1.244 -18.543 1.00 95.50 179 ARG A CA 1
ATOM 1461 C C . ARG A 1 179 ? 22.843 2.167 -18.432 1.00 95.50 179 ARG A C 1
ATOM 1463 O O . ARG A 1 179 ? 22.829 3.211 -19.072 1.00 95.50 179 ARG A O 1
ATOM 1470 N N . TRP A 1 180 ? 21.890 1.803 -17.586 1.00 96.12 180 TRP A N 1
ATOM 1471 C CA . TRP A 1 180 ? 20.695 2.594 -17.326 1.00 96.12 180 TRP A CA 1
ATOM 1472 C C . TRP A 1 180 ? 20.493 2.763 -15.826 1.00 96.12 180 TRP A C 1
ATOM 1474 O O . TRP A 1 180 ? 20.755 1.841 -15.052 1.00 96.12 180 TRP A O 1
ATOM 1484 N N . TYR A 1 181 ? 20.040 3.949 -15.442 1.00 96.94 181 TYR A N 1
ATOM 1485 C CA . TYR A 1 181 ? 19.777 4.339 -14.064 1.00 96.94 181 TYR A CA 1
ATOM 1486 C C . TYR A 1 181 ? 18.323 4.759 -13.938 1.00 96.94 181 TYR A C 1
ATOM 1488 O O . TYR A 1 181 ? 17.831 5.526 -14.764 1.00 96.94 181 TYR A O 1
ATOM 1496 N N . ALA A 1 182 ? 17.654 4.281 -12.897 1.00 96.69 182 ALA A N 1
ATOM 1497 C CA . ALA A 1 182 ? 16.286 4.652 -12.573 1.00 96.69 182 ALA A CA 1
ATOM 1498 C C . ALA A 1 182 ? 16.251 5.480 -11.286 1.00 96.69 182 ALA A C 1
ATOM 1500 O O . ALA A 1 182 ? 16.898 5.136 -10.294 1.00 96.69 182 ALA A O 1
ATOM 1501 N N . GLU A 1 183 ? 15.469 6.554 -11.312 1.00 96.38 183 GLU A N 1
ATOM 1502 C CA . GLU A 1 183 ? 15.173 7.427 -10.180 1.00 96.38 183 GLU A CA 1
ATOM 1503 C C . GLU A 1 183 ? 13.651 7.450 -9.990 1.00 96.38 183 GLU A C 1
ATOM 1505 O O . GLU A 1 183 ? 12.928 7.939 -10.858 1.00 96.38 183 GLU A O 1
ATOM 1510 N N . ILE A 1 184 ? 13.146 6.877 -8.892 1.00 97.62 184 ILE A N 1
ATOM 1511 C CA . ILE A 1 184 ? 11.706 6.885 -8.597 1.00 97.62 184 ILE A CA 1
ATOM 1512 C C . ILE A 1 184 ? 11.297 8.305 -8.199 1.00 97.62 184 ILE A C 1
ATOM 1514 O O . ILE A 1 184 ? 11.789 8.836 -7.207 1.00 97.62 184 ILE A O 1
ATOM 1518 N N . GLU A 1 185 ? 10.355 8.894 -8.931 1.00 95.56 185 GLU A N 1
ATOM 1519 C CA . GLU A 1 185 ? 9.794 10.212 -8.614 1.00 95.56 185 GLU A CA 1
ATOM 1520 C C . GLU A 1 185 ? 8.555 10.107 -7.723 1.00 95.56 185 GLU A C 1
ATOM 1522 O O . GLU A 1 185 ? 8.304 10.966 -6.875 1.00 95.56 185 GLU A O 1
ATOM 1527 N N . ARG A 1 186 ? 7.751 9.057 -7.917 1.00 96.06 186 ARG A N 1
ATOM 1528 C CA . ARG A 1 186 ? 6.538 8.824 -7.134 1.00 96.06 186 ARG A CA 1
ATOM 1529 C C . ARG A 1 186 ? 6.241 7.341 -7.030 1.00 96.06 186 ARG A C 1
ATOM 1531 O O . ARG A 1 186 ? 6.384 6.609 -8.004 1.00 96.06 186 ARG A O 1
ATOM 1538 N N . THR A 1 187 ? 5.718 6.960 -5.872 1.00 96.88 187 THR A N 1
ATOM 1539 C CA . THR A 1 187 ? 5.097 5.660 -5.632 1.00 96.88 187 THR A CA 1
ATOM 1540 C C . THR A 1 187 ? 3.712 5.883 -5.043 1.00 96.88 187 THR A C 1
ATOM 1542 O O . THR A 1 187 ? 3.531 6.743 -4.180 1.00 96.88 187 THR A O 1
ATOM 1545 N N . CYS A 1 188 ? 2.729 5.112 -5.488 1.00 95.06 188 CYS A N 1
ATOM 1546 C CA . CYS A 1 188 ? 1.436 5.000 -4.825 1.00 95.06 188 CYS A CA 1
ATOM 1547 C C . CYS A 1 188 ? 0.921 3.561 -4.905 1.00 95.06 188 CYS A C 1
ATOM 1549 O O . CYS A 1 188 ? 1.491 2.725 -5.602 1.00 95.06 188 CYS A O 1
ATOM 1551 N N . GLU A 1 189 ? -0.150 3.260 -4.174 1.00 93.94 189 GLU A N 1
ATOM 1552 C CA . GLU A 1 189 ? -0.842 1.978 -4.274 1.00 93.94 189 GLU A CA 1
ATOM 1553 C C . GLU A 1 189 ? -2.331 2.218 -4.482 1.00 93.94 189 GLU A C 1
ATOM 1555 O O . GLU A 1 189 ? -2.937 3.066 -3.818 1.00 93.94 189 GLU A O 1
ATOM 1560 N N . ARG A 1 190 ? -2.912 1.489 -5.432 1.00 92.12 190 ARG A N 1
ATOM 1561 C CA . ARG A 1 190 ? -4.329 1.574 -5.771 1.00 92.12 190 ARG A CA 1
ATOM 1562 C C . ARG A 1 190 ? -4.815 0.216 -6.251 1.00 92.12 190 ARG A C 1
ATOM 1564 O O . ARG A 1 190 ? -4.147 -0.418 -7.057 1.00 92.12 190 ARG A O 1
ATOM 1571 N N . ASP A 1 191 ? -5.960 -0.226 -5.737 1.00 90.69 191 ASP A N 1
ATOM 1572 C CA . ASP A 1 191 ? -6.616 -1.478 -6.139 1.00 90.69 191 ASP A CA 1
ATOM 1573 C C . ASP A 1 191 ? -5.681 -2.706 -6.069 1.00 90.69 191 ASP A C 1
ATOM 1575 O O . ASP A 1 191 ? -5.719 -3.606 -6.903 1.00 90.69 191 ASP A O 1
ATOM 1579 N N . GLY A 1 192 ? -4.801 -2.727 -5.059 1.00 90.62 192 GLY A N 1
ATOM 1580 C CA . GLY A 1 192 ? -3.815 -3.790 -4.838 1.00 90.62 192 GLY A CA 1
ATOM 1581 C C . GLY A 1 192 ? -2.578 -3.739 -5.744 1.00 90.62 192 GLY A C 1
ATOM 1582 O O . GLY A 1 192 ? -1.705 -4.598 -5.599 1.00 90.62 192 GLY A O 1
ATOM 1583 N N . LEU A 1 193 ? -2.483 -2.749 -6.635 1.00 96.88 193 LEU A N 1
ATOM 1584 C CA . LEU A 1 193 ? -1.325 -2.490 -7.486 1.00 96.88 193 LEU A CA 1
ATOM 1585 C C . LEU A 1 193 ? -0.428 -1.433 -6.854 1.00 96.88 193 LEU A C 1
ATOM 1587 O O . LEU A 1 193 ? -0.904 -0.356 -6.492 1.00 96.88 193 LEU A O 1
ATOM 1591 N N . VAL A 1 194 ? 0.878 -1.690 -6.805 1.00 98.38 194 VAL A N 1
ATOM 1592 C CA . VAL A 1 194 ? 1.856 -0.622 -6.558 1.00 98.38 194 VAL A CA 1
ATOM 1593 C C . VAL A 1 194 ? 2.175 0.029 -7.897 1.00 98.38 194 VAL A C 1
ATOM 1595 O O . VAL A 1 194 ? 2.406 -0.662 -8.882 1.00 98.38 194 VAL A O 1
ATOM 1598 N N . ILE A 1 195 ? 2.169 1.355 -7.951 1.00 98.50 195 ILE A N 1
ATOM 1599 C CA . ILE A 1 195 ? 2.385 2.133 -9.169 1.00 98.50 195 ILE A CA 1
ATOM 1600 C C . ILE A 1 195 ? 3.562 3.062 -8.922 1.00 98.50 195 ILE A C 1
ATOM 1602 O O . ILE A 1 195 ? 3.586 3.777 -7.917 1.00 98.50 195 ILE A O 1
ATOM 1606 N N . THR A 1 196 ? 4.521 3.078 -9.842 1.00 98.56 196 THR A N 1
ATOM 1607 C CA . THR A 1 196 ? 5.646 4.015 -9.793 1.00 98.56 196 THR A CA 1
ATOM 1608 C C . THR A 1 196 ? 5.711 4.865 -11.041 1.00 98.56 196 THR A C 1
ATOM 1610 O O . THR A 1 196 ? 5.555 4.338 -12.141 1.00 98.56 196 THR A O 1
ATOM 1613 N N . THR A 1 197 ? 6.044 6.143 -10.879 1.00 97.81 197 THR A N 1
ATOM 1614 C CA . THR A 1 197 ? 6.629 6.946 -11.956 1.00 97.81 197 THR A CA 1
ATOM 1615 C C . THR A 1 197 ? 8.116 7.105 -11.677 1.00 97.81 197 THR A C 1
ATOM 1617 O O . THR A 1 197 ? 8.498 7.546 -10.591 1.00 97.81 197 THR A O 1
ATOM 1620 N N . ALA A 1 198 ? 8.954 6.742 -12.638 1.00 97.38 198 ALA A N 1
ATOM 1621 C CA . ALA A 1 198 ? 10.402 6.826 -12.526 1.00 97.38 198 ALA A CA 1
ATOM 1622 C C . ALA A 1 198 ? 10.992 7.548 -13.735 1.00 97.38 198 ALA A C 1
ATOM 1624 O O . ALA A 1 198 ? 10.503 7.412 -14.857 1.00 97.38 198 ALA A O 1
ATOM 1625 N N . LYS A 1 199 ? 12.075 8.289 -13.516 1.00 96.50 199 LYS A N 1
ATOM 1626 C CA . LYS A 1 199 ? 12.903 8.819 -14.593 1.00 96.50 199 LYS A CA 1
ATOM 1627 C C . LYS A 1 199 ? 14.058 7.861 -14.834 1.00 96.50 199 LYS A C 1
ATOM 1629 O O . LYS A 1 199 ? 14.906 7.674 -13.963 1.00 96.50 199 LYS A O 1
ATOM 1634 N N . VAL A 1 200 ? 14.091 7.267 -16.020 1.00 96.94 200 VAL A N 1
ATOM 1635 C CA . VAL A 1 200 ? 15.138 6.329 -16.433 1.00 96.94 200 VAL A CA 1
ATOM 1636 C C . VAL A 1 200 ? 16.079 7.038 -17.398 1.00 96.94 200 VAL A C 1
ATOM 1638 O O . VAL A 1 200 ? 15.620 7.702 -18.326 1.00 96.94 200 VAL A O 1
ATOM 1641 N N . ARG A 1 201 ? 17.391 6.955 -17.168 1.00 96.75 201 ARG A N 1
ATOM 1642 C CA . ARG A 1 201 ? 18.424 7.654 -17.951 1.00 96.75 201 ARG A CA 1
ATOM 1643 C C . ARG A 1 201 ? 19.510 6.682 -18.386 1.00 96.75 201 ARG A C 1
ATOM 1645 O O . ARG A 1 201 ? 19.900 5.814 -17.604 1.00 96.75 201 ARG A O 1
ATOM 1652 N N . SER A 1 202 ? 20.018 6.848 -19.601 1.00 96.19 202 SER A N 1
ATOM 1653 C CA . SER A 1 202 ? 21.228 6.152 -20.034 1.00 96.19 202 SER A CA 1
ATOM 1654 C C . SER A 1 202 ? 22.437 6.667 -19.244 1.00 96.19 202 SER A C 1
ATOM 1656 O O . SER A 1 202 ? 22.441 7.790 -18.735 1.00 96.19 202 SER A O 1
ATOM 1658 N N . GLY A 1 203 ? 23.476 5.848 -19.101 1.00 93.69 203 GLY A N 1
ATOM 1659 C CA . GLY A 1 203 ? 24.625 6.175 -18.258 1.00 93.69 203 GLY A CA 1
ATOM 1660 C C . GLY A 1 203 ? 25.522 7.274 -18.812 1.00 93.69 203 GLY A C 1
ATOM 1661 O O . GLY A 1 203 ? 26.187 7.966 -18.049 1.00 93.69 203 GLY A O 1
ATOM 1662 N N . ASP A 1 204 ? 25.480 7.491 -20.122 1.00 93.94 204 ASP A N 1
ATOM 1663 C CA . ASP A 1 204 ? 26.068 8.650 -20.798 1.00 93.94 204 ASP A CA 1
ATOM 1664 C C . ASP A 1 204 ? 25.146 9.887 -20.774 1.00 93.94 204 ASP A C 1
ATOM 1666 O O . ASP A 1 204 ? 25.509 10.940 -21.289 1.00 93.94 204 ASP A O 1
ATOM 1670 N N . SER A 1 205 ? 23.953 9.771 -20.177 1.00 89.88 205 SER A N 1
ATOM 1671 C CA . SER A 1 205 ? 22.907 10.800 -20.124 1.00 89.88 205 SER A CA 1
ATOM 1672 C C . SER A 1 205 ? 22.393 11.285 -21.486 1.00 89.88 205 SER A C 1
ATOM 1674 O O . SER A 1 205 ? 21.716 12.312 -21.545 1.00 89.88 205 SER A O 1
ATOM 1676 N N . SER A 1 206 ? 22.670 10.562 -22.577 1.00 93.12 206 SER A N 1
ATOM 1677 C CA . SER A 1 206 ? 22.197 10.914 -23.923 1.00 93.12 206 SER A CA 1
ATOM 1678 C C . SER A 1 206 ? 20.693 10.683 -24.106 1.00 93.12 206 SER A C 1
ATOM 1680 O O . SER A 1 206 ? 20.053 11.368 -24.904 1.00 93.12 206 SER A O 1
ATOM 1682 N N . MET A 1 207 ? 20.112 9.754 -23.343 1.00 94.25 207 MET A N 1
ATOM 1683 C CA . MET A 1 207 ? 18.704 9.381 -23.417 1.00 94.25 207 MET A CA 1
ATOM 1684 C C . MET A 1 207 ? 18.059 9.386 -22.036 1.00 94.25 207 MET A C 1
ATOM 1686 O O . MET A 1 207 ? 18.669 9.032 -21.024 1.00 94.25 207 MET A O 1
ATOM 1690 N N . SER A 1 208 ? 16.783 9.769 -21.991 1.00 95.50 208 SER A N 1
ATOM 1691 C CA . SER A 1 208 ? 15.968 9.617 -20.792 1.00 95.50 208 SER A CA 1
ATOM 1692 C C . SER A 1 208 ? 14.488 9.469 -21.114 1.00 95.50 208 SER A C 1
ATOM 1694 O O . SER A 1 208 ? 14.015 9.982 -22.128 1.00 95.50 208 SER A O 1
ATOM 1696 N N . PHE A 1 209 ? 13.776 8.796 -20.215 1.00 96.44 209 PHE A N 1
ATOM 1697 C CA . PHE A 1 209 ? 12.357 8.483 -20.331 1.00 96.44 209 PHE A CA 1
ATOM 1698 C C . PHE A 1 209 ? 11.661 8.676 -18.988 1.00 96.44 209 PHE A C 1
ATOM 1700 O O . PHE A 1 209 ? 12.256 8.428 -17.934 1.00 96.44 209 PHE A O 1
ATOM 1707 N N . TYR A 1 210 ? 10.393 9.074 -19.036 1.00 96.00 210 TYR A N 1
ATOM 1708 C CA . TYR A 1 210 ? 9.487 8.934 -17.898 1.00 96.00 210 TYR A CA 1
ATOM 1709 C C . TYR A 1 210 ? 8.742 7.613 -18.037 1.00 96.00 210 TYR A C 1
ATOM 1711 O O . TYR A 1 210 ? 8.035 7.394 -19.020 1.00 96.00 210 TYR A O 1
ATOM 1719 N N . VAL A 1 211 ? 8.909 6.732 -17.060 1.00 97.88 211 VAL A N 1
ATOM 1720 C CA . VAL A 1 211 ? 8.352 5.380 -17.069 1.00 97.88 211 VAL A CA 1
ATOM 1721 C C . VAL A 1 211 ? 7.290 5.277 -15.994 1.00 97.88 211 VAL A C 1
ATOM 1723 O O . VAL A 1 211 ? 7.542 5.619 -14.839 1.00 97.88 211 VAL A O 1
ATOM 1726 N N . THR A 1 212 ? 6.103 4.812 -16.372 1.00 98.19 212 THR A N 1
ATOM 1727 C CA . THR A 1 212 ? 5.051 4.443 -15.420 1.00 98.19 212 THR A CA 1
ATOM 1728 C C . THR A 1 212 ? 4.930 2.930 -15.385 1.00 98.19 212 THR A C 1
ATOM 1730 O O . THR A 1 212 ? 4.592 2.327 -16.401 1.00 98.19 212 THR A O 1
ATOM 1733 N N . SER A 1 213 ? 5.171 2.330 -14.223 1.00 98.50 213 SER A N 1
ATOM 1734 C CA . SER A 1 213 ? 5.110 0.879 -14.037 1.00 98.50 213 SER A CA 1
ATOM 1735 C C . SER A 1 213 ? 4.019 0.518 -13.033 1.00 98.50 213 SER A C 1
ATOM 1737 O O . SER A 1 213 ? 3.961 1.086 -11.940 1.00 98.50 213 SER A O 1
ATOM 1739 N N . TYR A 1 214 ? 3.160 -0.426 -13.410 1.00 98.69 214 TYR A N 1
ATOM 1740 C CA . TYR A 1 214 ? 2.123 -1.014 -12.564 1.00 98.69 214 TYR A CA 1
ATOM 1741 C C . TYR A 1 214 ? 2.578 -2.402 -12.128 1.00 98.69 214 TYR A C 1
ATOM 1743 O O . TYR A 1 214 ? 2.848 -3.242 -12.982 1.00 98.69 214 TYR A O 1
ATOM 1751 N N . PHE A 1 215 ? 2.635 -2.647 -10.823 1.00 98.75 215 PHE A N 1
ATOM 1752 C CA . PHE A 1 215 ? 3.092 -3.900 -10.231 1.00 98.75 215 PHE A CA 1
ATOM 1753 C C . PHE A 1 215 ? 1.920 -4.623 -9.572 1.00 98.75 215 PHE A C 1
ATOM 1755 O O . PHE A 1 215 ? 1.352 -4.129 -8.592 1.00 98.75 215 PHE A O 1
ATOM 1762 N N . ALA A 1 216 ? 1.589 -5.803 -10.088 1.00 98.44 216 ALA A N 1
ATOM 1763 C CA . ALA A 1 216 ? 0.687 -6.743 -9.440 1.00 98.44 216 ALA A CA 1
ATOM 1764 C C . ALA A 1 216 ? 1.477 -7.740 -8.585 1.00 98.44 216 ALA A C 1
ATOM 1766 O O . ALA A 1 216 ? 2.654 -8.015 -8.840 1.00 98.44 216 ALA A O 1
ATOM 1767 N N . PHE A 1 217 ? 0.813 -8.289 -7.570 1.00 98.25 217 PHE A N 1
ATOM 1768 C CA . PHE A 1 217 ? 1.436 -9.177 -6.597 1.00 98.25 217 PHE A CA 1
ATOM 1769 C C . PHE A 1 217 ? 0.677 -10.489 -6.459 1.00 98.25 217 PHE A C 1
ATOM 1771 O O . PHE A 1 217 ? -0.552 -10.509 -6.398 1.00 98.25 217 PHE A O 1
ATOM 1778 N N . GLU A 1 218 ? 1.439 -11.563 -6.303 1.00 96.94 218 GLU A N 1
ATOM 1779 C CA . GLU A 1 218 ? 0.992 -12.813 -5.701 1.00 96.94 218 GLU A CA 1
ATOM 1780 C C . GLU A 1 218 ? 1.674 -12.901 -4.334 1.00 96.94 218 GLU A C 1
ATOM 1782 O O . GLU A 1 218 ? 2.903 -12.814 -4.228 1.00 96.94 218 GLU A O 1
ATOM 1787 N N . ASP A 1 219 ? 0.865 -12.942 -3.276 1.00 89.94 219 ASP A N 1
ATOM 1788 C CA . ASP A 1 219 ? 1.299 -12.687 -1.902 1.00 89.94 219 ASP A CA 1
ATOM 1789 C C . ASP A 1 219 ? 2.081 -11.362 -1.776 1.00 89.94 219 ASP A C 1
ATOM 1791 O O . ASP A 1 219 ? 1.514 -10.270 -1.922 1.00 89.94 219 ASP A O 1
ATOM 1795 N N . ASP A 1 220 ? 3.386 -11.460 -1.515 1.00 92.62 220 ASP A N 1
ATOM 1796 C CA . ASP A 1 220 ? 4.317 -10.346 -1.333 1.00 92.62 220 ASP A CA 1
ATOM 1797 C C . ASP A 1 220 ? 5.408 -10.298 -2.421 1.00 92.62 220 ASP A C 1
ATOM 1799 O O . ASP A 1 220 ? 6.428 -9.626 -2.245 1.00 92.62 220 ASP A O 1
ATOM 1803 N N . ARG A 1 221 ? 5.229 -11.017 -3.537 1.00 97.69 221 ARG A N 1
ATOM 1804 C CA . ARG A 1 221 ? 6.152 -11.023 -4.685 1.00 97.69 221 ARG A CA 1
ATOM 1805 C C . ARG A 1 221 ? 5.465 -10.493 -5.936 1.00 97.69 221 ARG A C 1
ATOM 1807 O O . ARG A 1 221 ? 4.280 -10.725 -6.148 1.00 97.69 221 ARG A O 1
ATOM 1814 N N . ILE A 1 222 ? 6.230 -9.806 -6.776 1.00 98.75 222 ILE A N 1
ATOM 1815 C CA . ILE A 1 222 ? 5.754 -9.249 -8.042 1.00 98.75 222 ILE A CA 1
ATOM 1816 C C . ILE A 1 222 ? 5.386 -10.405 -8.980 1.00 98.75 222 ILE A C 1
ATOM 1818 O O . ILE A 1 222 ? 6.224 -11.258 -9.290 1.00 98.75 222 ILE A O 1
ATOM 1822 N N . SER A 1 223 ? 4.133 -10.442 -9.416 1.00 98.69 223 SER A N 1
ATOM 1823 C CA . SER A 1 223 ? 3.611 -11.436 -10.358 1.00 98.69 223 SER A CA 1
ATOM 1824 C C . SER A 1 223 ? 3.410 -10.859 -11.749 1.00 98.69 223 SER A C 1
ATOM 1826 O O . SER A 1 223 ? 3.636 -11.556 -12.732 1.00 98.69 223 SER A O 1
ATOM 1828 N N . GLU A 1 224 ? 3.064 -9.581 -11.863 1.00 98.75 224 GLU A N 1
ATOM 1829 C CA . GLU A 1 224 ? 2.971 -8.915 -13.157 1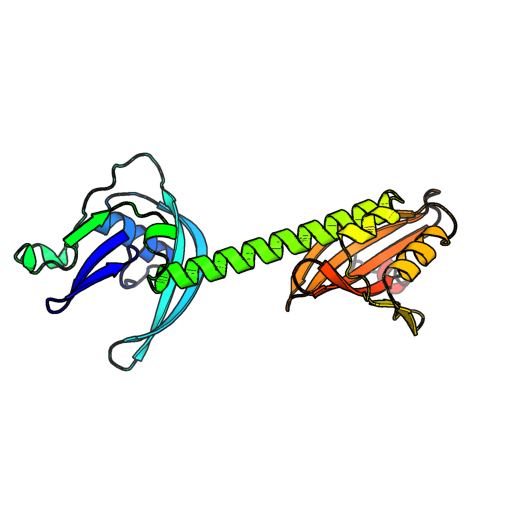.00 98.75 224 GLU A CA 1
ATOM 1830 C C . GLU A 1 224 ? 3.516 -7.494 -13.081 1.00 98.75 224 GLU A C 1
ATOM 1832 O O . GLU A 1 224 ? 3.403 -6.823 -12.053 1.00 98.75 224 GLU A O 1
ATOM 1837 N N . ILE A 1 225 ? 4.106 -7.044 -14.184 1.00 98.81 225 ILE A N 1
ATOM 1838 C CA . ILE A 1 225 ? 4.530 -5.664 -14.389 1.00 98.81 225 ILE A CA 1
ATOM 1839 C C . ILE A 1 225 ? 3.954 -5.200 -15.724 1.00 98.81 225 ILE A C 1
ATOM 1841 O O . ILE A 1 225 ? 4.082 -5.904 -16.721 1.00 98.81 225 ILE A O 1
ATOM 1845 N N . ALA A 1 226 ? 3.345 -4.021 -15.770 1.00 98.62 226 ALA A N 1
ATOM 1846 C CA . ALA A 1 226 ? 3.038 -3.337 -17.024 1.00 98.62 226 ALA A CA 1
ATOM 1847 C C . ALA A 1 226 ? 3.768 -1.996 -17.056 1.00 98.62 226 ALA A C 1
ATOM 1849 O O . ALA A 1 226 ? 3.523 -1.154 -16.189 1.00 98.62 226 ALA A O 1
ATOM 1850 N N . GLU A 1 227 ? 4.649 -1.802 -18.037 1.00 97.56 227 GLU A N 1
ATOM 1851 C CA . GLU A 1 227 ? 5.509 -0.618 -18.120 1.00 97.56 227 GLU A CA 1
ATOM 1852 C C . GLU A 1 227 ? 5.203 0.236 -19.344 1.00 97.56 227 GLU A C 1
ATOM 1854 O O . GLU A 1 227 ? 5.276 -0.223 -20.483 1.00 97.56 227 GLU A O 1
ATOM 1859 N N . TYR A 1 228 ? 4.912 1.510 -19.100 1.00 98.12 228 TYR A N 1
ATOM 1860 C CA . TYR A 1 228 ? 4.639 2.505 -20.125 1.00 98.12 228 TYR A CA 1
ATOM 1861 C C . TYR A 1 228 ? 5.797 3.489 -20.192 1.00 98.12 228 TYR A C 1
ATOM 1863 O O . TYR A 1 228 ? 6.045 4.236 -19.242 1.00 98.12 228 TYR A O 1
ATOM 1871 N N . TRP A 1 229 ? 6.490 3.498 -21.325 1.00 96.62 229 TRP A N 1
ATOM 1872 C CA . TRP A 1 229 ? 7.673 4.321 -21.550 1.00 96.62 229 TRP A CA 1
ATOM 1873 C C . TRP A 1 229 ? 7.285 5.577 -22.332 1.00 96.62 229 TRP A C 1
ATOM 1875 O O . TRP A 1 229 ? 6.879 5.503 -23.492 1.00 96.62 229 TRP A O 1
ATOM 1885 N N . GLY A 1 230 ? 7.351 6.735 -21.678 1.00 93.12 230 GLY A N 1
ATOM 1886 C CA . GLY A 1 230 ? 7.061 8.036 -22.272 1.00 93.12 230 GLY A CA 1
ATOM 1887 C C . GLY A 1 230 ? 8.318 8.697 -22.829 1.00 93.12 230 GLY A C 1
ATOM 1888 O O . GLY A 1 230 ? 9.306 8.872 -22.111 1.00 93.12 230 GLY A O 1
ATOM 1889 N N . GLU A 1 231 ? 8.268 9.102 -24.097 1.00 89.62 231 GLU A N 1
ATOM 1890 C CA . GLU A 1 231 ? 9.324 9.900 -24.718 1.00 89.62 231 GLU A CA 1
ATOM 1891 C C . GLU A 1 231 ? 9.318 11.344 -24.206 1.00 89.62 231 GLU A C 1
ATOM 1893 O O . GLU A 1 231 ? 8.272 11.985 -24.050 1.00 89.62 231 GLU A O 1
ATOM 1898 N N . ASN A 1 232 ? 10.517 11.888 -24.010 1.00 90.88 232 ASN A N 1
ATOM 1899 C CA . ASN A 1 232 ? 10.698 13.287 -23.655 1.00 90.88 232 ASN A CA 1
ATOM 1900 C C . ASN A 1 232 ? 10.592 14.149 -24.914 1.00 90.88 232 ASN A C 1
ATOM 1902 O O . ASN A 1 232 ? 11.416 14.039 -25.819 1.00 90.88 232 ASN A O 1
ATOM 1906 N N . SER A 1 233 ? 9.592 15.029 -24.964 1.00 89.19 233 SER A N 1
ATOM 1907 C CA . SER A 1 233 ? 9.364 15.919 -26.103 1.00 89.19 233 SER A CA 1
ATOM 1908 C C . SER A 1 233 ? 9.251 17.379 -25.683 1.00 89.19 233 SER A C 1
ATOM 1910 O O . SER A 1 233 ? 8.857 17.722 -24.566 1.00 89.19 233 SER A O 1
ATOM 1912 N N . GLU A 1 234 ? 9.601 18.260 -26.613 1.00 90.38 234 GLU A N 1
ATOM 1913 C CA . GLU A 1 234 ? 9.409 19.691 -26.446 1.00 90.38 234 GLU A CA 1
ATOM 1914 C C . GLU A 1 234 ? 7.923 20.063 -26.553 1.00 90.38 234 GLU A C 1
ATOM 1916 O O . GLU A 1 234 ? 7.218 19.549 -27.429 1.00 90.38 234 GLU A O 1
ATOM 1921 N N . PRO A 1 235 ? 7.421 20.999 -25.724 1.00 89.81 235 PRO A N 1
ATOM 1922 C CA . PRO A 1 235 ? 6.066 21.498 -25.886 1.00 89.81 235 PRO A CA 1
ATOM 1923 C C . PRO A 1 235 ? 5.852 22.073 -27.302 1.00 89.81 235 PRO A C 1
ATOM 1925 O O . PRO A 1 235 ? 6.737 22.750 -27.837 1.00 89.81 235 PRO A O 1
ATOM 1928 N N . PRO A 1 236 ? 4.667 21.878 -27.907 1.00 89.81 236 PRO A N 1
ATOM 1929 C CA . PRO A 1 236 ? 4.337 22.432 -29.211 1.00 89.81 236 PRO A CA 1
ATOM 1930 C C . PRO A 1 236 ? 4.426 23.964 -29.190 1.00 89.81 236 PRO A C 1
ATOM 1932 O O . PRO A 1 236 ? 4.166 24.604 -28.169 1.00 89.81 236 PRO A O 1
ATOM 1935 N N . ALA A 1 237 ? 4.761 24.562 -30.339 1.00 89.31 237 ALA A N 1
ATOM 1936 C CA . ALA A 1 237 ? 5.107 25.983 -30.454 1.00 89.31 237 ALA A CA 1
ATOM 1937 C C . ALA A 1 237 ? 4.069 26.942 -29.841 1.00 89.31 237 ALA A C 1
ATOM 1939 O O . ALA A 1 237 ? 4.446 27.891 -29.158 1.00 89.31 237 ALA A O 1
ATOM 1940 N N . TRP A 1 238 ? 2.774 26.660 -30.004 1.00 88.12 238 TRP A N 1
ATOM 1941 C CA . TRP A 1 238 ? 1.706 27.502 -29.457 1.00 88.12 238 TRP A CA 1
ATOM 1942 C C . TRP A 1 238 ? 1.697 27.553 -27.917 1.00 88.12 238 TRP A C 1
ATOM 1944 O O . TRP A 1 238 ? 1.350 28.587 -27.353 1.00 88.12 238 TRP A O 1
ATOM 1954 N N . ARG A 1 239 ? 2.142 26.486 -27.229 1.00 90.12 239 ARG A N 1
ATOM 1955 C CA . ARG A 1 239 ? 2.306 26.474 -25.761 1.00 90.12 239 ARG A CA 1
ATOM 1956 C C . ARG A 1 239 ? 3.570 27.198 -25.303 1.00 90.12 239 ARG A C 1
ATOM 1958 O O . ARG A 1 239 ? 3.594 27.713 -24.194 1.00 90.12 239 ARG A O 1
ATOM 1965 N N . ARG A 1 240 ? 4.604 27.260 -26.149 1.00 81.25 240 ARG A N 1
ATOM 1966 C CA . ARG A 1 240 ? 5.861 27.970 -25.846 1.00 81.25 240 ARG A CA 1
ATOM 1967 C C . ARG A 1 240 ? 5.724 29.488 -25.963 1.00 81.25 240 ARG A C 1
ATOM 1969 O O . ARG A 1 240 ? 6.384 30.209 -25.228 1.00 81.25 240 ARG A O 1
ATOM 1976 N N . ASN A 1 241 ? 4.852 29.953 -26.855 1.00 76.94 241 ASN A N 1
ATOM 1977 C CA . ASN A 1 241 ? 4.642 31.378 -27.115 1.00 76.94 241 ASN A CA 1
ATOM 1978 C C . ASN A 1 241 ? 3.526 32.003 -26.251 1.00 76.94 241 ASN A C 1
ATOM 1980 O O . ASN A 1 241 ? 3.302 33.208 -26.329 1.00 76.94 241 ASN A O 1
ATOM 1984 N N . GLY A 1 242 ? 2.808 31.203 -25.453 1.00 68.19 242 GLY A N 1
ATOM 1985 C CA . GLY A 1 242 ? 1.733 31.665 -24.572 1.00 68.19 242 GLY A CA 1
ATOM 1986 C C . GLY A 1 242 ? 2.145 31.696 -23.097 1.00 68.19 242 GLY A C 1
ATOM 1987 O O . GLY A 1 242 ? 2.884 30.834 -22.636 1.00 68.19 242 GLY A O 1
ATOM 1988 N N . ALA A 1 243 ? 1.602 32.636 -22.317 1.00 78.25 243 ALA A N 1
ATOM 1989 C CA . ALA A 1 243 ? 1.858 32.750 -20.872 1.00 78.25 243 ALA A CA 1
ATOM 1990 C C . ALA A 1 243 ? 1.120 31.698 -20.005 1.00 78.25 243 ALA A C 1
ATOM 1992 O O . ALA A 1 243 ? 1.091 31.812 -18.781 1.00 78.25 243 ALA A O 1
ATOM 1993 N N . LEU A 1 244 ? 0.498 30.689 -20.627 1.00 85.75 244 LEU A N 1
ATOM 1994 C CA . LEU A 1 244 ? -0.375 29.719 -19.954 1.00 85.75 244 LEU A CA 1
ATOM 1995 C C . LEU A 1 244 ? 0.385 28.583 -19.263 1.00 85.75 244 LEU A C 1
ATOM 1997 O O . LEU A 1 244 ? -0.159 27.947 -18.365 1.00 85.75 244 LEU A O 1
ATOM 2001 N N . THR A 1 245 ? 1.622 28.299 -19.677 1.00 86.75 245 THR A N 1
ATOM 2002 C CA . THR A 1 245 ? 2.420 27.203 -19.108 1.00 86.75 245 THR A CA 1
ATOM 2003 C C . THR A 1 245 ? 3.823 27.670 -18.758 1.00 86.75 245 THR A C 1
ATOM 2005 O O . THR A 1 245 ? 4.402 28.492 -19.465 1.00 86.75 245 THR A O 1
ATOM 2008 N N . LYS A 1 246 ? 4.382 27.119 -17.681 1.00 83.25 246 LYS A N 1
ATOM 2009 C CA . LYS A 1 246 ? 5.776 27.309 -17.264 1.00 83.25 246 LYS A CA 1
ATOM 2010 C C . LYS A 1 246 ? 6.438 25.940 -17.148 1.00 83.25 246 LYS A C 1
ATOM 2012 O O . LYS A 1 246 ? 5.755 24.958 -16.864 1.00 83.25 246 LYS A O 1
ATOM 2017 N N . ARG A 1 247 ? 7.749 25.874 -17.383 1.00 84.31 247 ARG A N 1
ATOM 2018 C CA . ARG A 1 247 ? 8.523 24.664 -17.077 1.00 84.31 247 ARG A CA 1
ATOM 2019 C C . ARG A 1 247 ? 8.669 24.528 -15.564 1.00 84.31 247 ARG A C 1
ATOM 2021 O O . ARG A 1 247 ? 8.736 25.545 -14.873 1.00 84.31 247 ARG A O 1
ATOM 2028 N N . TYR A 1 248 ? 8.683 23.287 -15.100 1.00 82.00 248 TYR A N 1
ATOM 2029 C CA . TYR A 1 248 ? 8.952 22.902 -13.721 1.00 82.00 248 TYR A CA 1
ATOM 2030 C C . TYR A 1 248 ? 10.224 22.059 -13.674 1.00 82.00 248 TYR A C 1
ATOM 2032 O O . TYR A 1 248 ? 10.566 21.471 -14.729 1.00 82.00 248 TYR A O 1
#

Radius of gyration: 27.14 Å; chains: 1; bounding box: 60×50×73 Å

Sequence (248 aa):
MVKHCHDGKTYWTFPGGAREQGETFEQAAVREVREETGITVRIIEHIFDEAYIHQGAESTSRCFFAAQVGNDPVVLGYDPEDLAKEQSARILQDIRWASLEEVRNDKQVARLLEYLAGKRRQEKRQRVVTRFWECVSNAEFEKLELHMTPHAKVYLPNTREVILGRADYILFNRSYPGRWYAEIERTCERDGLVITTAKVRSGDSSMSFYVTSYFAFEDDRISEIAEYWGENSEPPAWRRNGALTKRY